Protein AF-A0A959DWV7-F1 (afdb_monomer_lite)

Sequence (218 aa):
MPQKGLAGEGGEALRALFGEKVRCLRAWESLSKGGVEDVIRRNTDYQKNIDDYAVRSGKHTDEIFDIAKNNENGVEQFFDELENTPASRHWDLNPFQRGKKIEIDLNKNLPDPYKTIDKYENGIAISIKSLDVDAKTYQNISKLKNRLKKYIDDLHDFQGYSMGGWDIGNVSGGLPINSKRLDLAIPHTGTPTQVAVINDMITYAASKNVNLNIIIFP

pLDDT: mean 84.09, std 15.47, range [38.28, 98.88]

Secondary structure (DSSP, 8-state):
-------SHHHHHHHHHHHHHHHHHHHHHHHHHHT--HHHHH-HHHHHHHHHHHHHH---HHHHHHHHHT-TT-HHHHHHHHHH--S-SGGGS-HHHHHHHHHHHTT--SPTT-SS-SEEETTEEEEEEE--TTSTTTTSHHHHHHHHHHHHHHHHH--EEEETTEEEESSTTPBP--EEEEEEEESS---HHHHHHHHHHHHHHHHTTEEEEEEE--

Structure (mmCIF, N/CA/C/O backbone):
data_AF-A0A959DWV7-F1
#
_entry.id   AF-A0A959DWV7-F1
#
loop_
_atom_site.group_PDB
_atom_site.id
_atom_site.type_symbol
_atom_site.label_atom_id
_atom_site.label_alt_id
_atom_site.label_comp_id
_atom_site.label_asym_id
_atom_site.label_entity_id
_atom_site.label_seq_id
_atom_site.pdbx_PDB_ins_code
_atom_site.Cartn_x
_atom_site.Cartn_y
_atom_site.Cartn_z
_atom_site.occupancy
_atom_site.B_iso_or_equiv
_atom_site.auth_seq_id
_atom_site.auth_comp_id
_atom_site.auth_asym_id
_atom_site.auth_atom_id
_atom_site.pdbx_PDB_model_num
ATOM 1 N N . MET A 1 1 ? 18.173 -40.466 35.831 1.00 38.28 1 MET A N 1
ATOM 2 C CA . MET A 1 1 ? 16.843 -40.475 35.183 1.00 38.28 1 MET A CA 1
ATOM 3 C C . MET A 1 1 ? 16.852 -39.411 34.094 1.00 38.28 1 MET A C 1
ATOM 5 O O . MET A 1 1 ? 17.153 -38.273 34.432 1.00 38.28 1 MET A O 1
ATOM 9 N N . PRO A 1 2 ? 16.641 -39.747 32.812 1.00 40.91 2 PRO A N 1
ATOM 10 C CA . PRO A 1 2 ? 16.714 -38.764 31.736 1.00 40.91 2 PRO A CA 1
ATOM 11 C C . PRO A 1 2 ? 15.379 -38.017 31.589 1.00 40.91 2 PRO A C 1
ATOM 13 O O . PRO A 1 2 ? 14.314 -38.632 31.599 1.00 40.91 2 PRO A O 1
ATOM 16 N N . GLN A 1 3 ? 15.447 -36.687 31.461 1.00 44.97 3 GLN A N 1
ATOM 17 C CA . GLN A 1 3 ? 14.312 -35.827 31.118 1.00 44.97 3 GLN A CA 1
ATOM 18 C C . GLN A 1 3 ? 13.800 -36.201 29.721 1.00 44.97 3 GLN A C 1
ATOM 20 O O . GLN A 1 3 ? 14.500 -36.037 28.723 1.00 44.97 3 GLN A O 1
ATOM 25 N N . LYS A 1 4 ? 12.577 -36.730 29.653 1.00 46.19 4 LYS A N 1
ATOM 26 C CA . LYS A 1 4 ? 11.890 -37.045 28.398 1.00 46.19 4 LYS A CA 1
ATOM 27 C C . LYS A 1 4 ? 11.304 -35.744 27.839 1.00 46.19 4 LYS A C 1
ATOM 29 O O . LYS A 1 4 ? 10.463 -35.123 28.483 1.00 46.19 4 LYS A O 1
ATOM 34 N N . GLY A 1 5 ? 11.788 -35.314 26.674 1.00 45.81 5 GLY A N 1
ATOM 35 C CA . GLY A 1 5 ? 11.322 -34.106 25.995 1.00 45.81 5 GLY A CA 1
ATOM 36 C C . GLY A 1 5 ? 9.835 -34.182 25.641 1.00 45.81 5 GLY A C 1
ATOM 37 O O . GLY A 1 5 ? 9.385 -35.142 25.021 1.00 45.81 5 GLY A O 1
ATOM 38 N N . LEU A 1 6 ? 9.082 -33.143 26.008 1.00 48.62 6 LEU A N 1
ATOM 39 C CA . LEU A 1 6 ? 7.677 -32.909 25.641 1.00 48.62 6 LEU A CA 1
ATOM 40 C C . LEU A 1 6 ? 7.544 -32.413 24.183 1.00 48.62 6 LEU A C 1
ATOM 42 O O . LEU A 1 6 ? 6.839 -31.447 23.910 1.00 48.62 6 LEU A O 1
ATOM 46 N N . ALA A 1 7 ? 8.265 -33.039 23.253 1.00 47.72 7 ALA A N 1
ATOM 47 C CA . ALA A 1 7 ? 8.29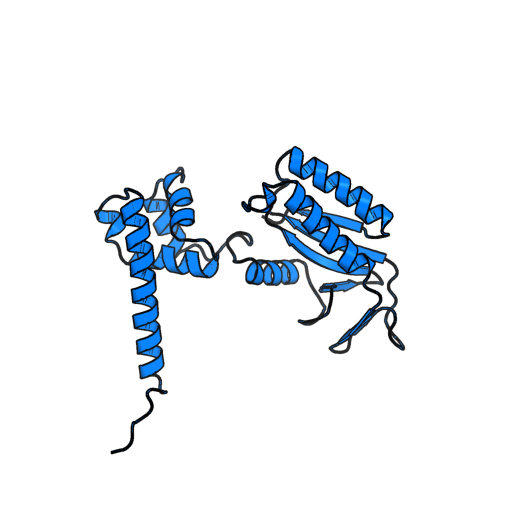6 -32.681 21.831 1.00 47.72 7 ALA A CA 1
ATOM 48 C C . ALA A 1 7 ? 7.530 -33.703 20.965 1.00 47.72 7 ALA A C 1
ATOM 50 O O . ALA A 1 7 ? 7.975 -34.060 19.881 1.00 47.72 7 ALA A O 1
ATOM 51 N N . GLY A 1 8 ? 6.408 -34.215 21.478 1.00 52.09 8 GLY A N 1
ATOM 52 C CA . GLY A 1 8 ? 5.439 -35.017 20.721 1.00 52.09 8 GLY A CA 1
ATOM 53 C C . GLY A 1 8 ? 4.062 -34.353 20.738 1.00 52.09 8 GLY A C 1
ATOM 54 O O . GLY A 1 8 ? 3.878 -33.381 21.469 1.00 52.09 8 GLY A O 1
ATOM 55 N N . GLU A 1 9 ? 3.100 -34.897 19.989 1.00 50.53 9 GLU A N 1
ATOM 56 C CA . GLU A 1 9 ? 1.718 -34.396 19.809 1.00 50.53 9 GLU A CA 1
ATOM 57 C C . GLU A 1 9 ? 1.043 -33.886 21.102 1.00 50.53 9 GLU A C 1
ATOM 59 O O . GLU A 1 9 ? 0.335 -32.882 21.090 1.00 50.53 9 GLU A O 1
ATOM 64 N N . GLY A 1 10 ? 1.324 -34.499 22.260 1.00 53.06 10 GLY A N 1
ATOM 65 C CA . GLY A 1 10 ? 0.817 -34.035 23.560 1.00 53.06 10 GLY A CA 1
ATOM 66 C C . GLY A 1 10 ? 1.343 -32.660 24.011 1.00 53.06 10 GLY A C 1
ATOM 67 O O . GLY A 1 10 ? 0.637 -31.920 24.693 1.00 53.06 10 GLY A O 1
ATOM 68 N N . GLY A 1 11 ? 2.563 -32.285 23.622 1.00 47.31 11 GLY A N 1
ATOM 69 C CA . GLY A 1 11 ? 3.140 -30.961 23.862 1.00 47.31 11 GLY A CA 1
ATOM 70 C C . GLY A 1 11 ? 2.519 -29.875 22.981 1.00 47.31 11 GLY A C 1
ATOM 71 O O . GLY A 1 11 ? 2.336 -28.752 23.448 1.00 47.31 11 GLY A O 1
ATOM 72 N N . GLU A 1 12 ? 2.141 -30.205 21.744 1.00 54.31 12 GLU A N 1
ATOM 73 C CA . GLU A 1 12 ? 1.372 -29.307 20.871 1.00 54.31 12 GLU A CA 1
ATOM 74 C C . GLU A 1 12 ? -0.067 -29.150 21.358 1.00 54.31 12 GLU A C 1
ATOM 76 O O . GLU A 1 12 ? -0.539 -28.020 21.461 1.00 54.31 12 GLU A O 1
ATOM 81 N N . ALA A 1 13 ? -0.723 -30.239 21.771 1.00 53.81 13 ALA A N 1
ATOM 82 C CA . ALA A 1 13 ? -2.063 -30.191 22.354 1.00 53.81 13 ALA A CA 1
ATOM 83 C C . ALA A 1 13 ? -2.100 -29.338 23.631 1.00 53.81 13 ALA A C 1
ATOM 85 O O . ALA A 1 13 ? -2.969 -28.483 23.781 1.00 53.81 13 ALA A O 1
ATOM 86 N N . LEU A 1 14 ? -1.117 -29.491 24.527 1.00 44.78 14 LEU A N 1
ATOM 87 C CA . LEU A 1 14 ? -1.004 -28.645 25.719 1.00 44.78 14 LEU A CA 1
ATOM 88 C C . LEU A 1 14 ? -0.743 -27.178 25.352 1.00 44.78 14 LEU A C 1
ATOM 90 O O . LEU A 1 14 ? -1.373 -26.294 25.923 1.00 44.78 14 LEU A O 1
ATOM 94 N N . ARG A 1 15 ? 0.140 -26.887 24.387 1.00 60.38 15 ARG A N 1
ATOM 95 C CA . ARG A 1 15 ? 0.398 -25.506 23.933 1.00 60.38 15 ARG A CA 1
ATOM 96 C C . ARG A 1 15 ? -0.823 -24.867 23.278 1.00 60.38 15 ARG A C 1
ATOM 98 O O . ARG A 1 15 ? -1.067 -23.688 23.522 1.00 60.38 15 ARG A O 1
ATOM 105 N N . ALA A 1 16 ? -1.584 -25.624 22.493 1.00 64.81 16 ALA A N 1
ATOM 106 C CA . ALA A 1 16 ? -2.841 -25.174 21.909 1.00 64.81 16 ALA A CA 1
ATOM 107 C C . ALA A 1 16 ? -3.852 -24.840 23.013 1.00 64.81 16 ALA A C 1
ATOM 109 O O . ALA A 1 16 ? -4.361 -23.726 23.057 1.00 64.81 16 ALA A O 1
ATOM 110 N N . LEU A 1 17 ? -4.026 -25.746 23.977 1.00 65.44 17 LEU A N 1
ATOM 111 C CA . LEU A 1 17 ? -5.006 -25.619 25.055 1.00 65.44 17 LEU A CA 1
ATOM 112 C C . LEU A 1 17 ? -4.663 -24.487 26.042 1.00 65.44 17 LEU A C 1
ATOM 114 O O . LEU A 1 17 ? -5.535 -23.723 26.455 1.00 65.44 17 LEU A O 1
ATOM 118 N N . PHE A 1 18 ? -3.385 -24.319 26.399 1.00 63.88 18 PHE A N 1
ATOM 119 C CA . PHE A 1 18 ? -2.935 -23.177 27.204 1.00 63.88 18 PHE A CA 1
ATOM 120 C C . PHE A 1 18 ? -2.971 -21.865 26.414 1.00 63.88 18 PHE A C 1
ATOM 122 O O . PHE A 1 18 ? -3.333 -20.830 26.971 1.00 63.88 18 PHE A O 1
ATOM 129 N N . GLY A 1 19 ? -2.627 -21.894 25.125 1.00 69.81 19 GLY A N 1
ATOM 130 C CA . GLY A 1 19 ? -2.692 -20.727 24.249 1.00 69.81 19 GLY A CA 1
ATOM 131 C C . GLY A 1 19 ? -4.119 -20.227 24.026 1.00 69.81 19 GLY A C 1
ATOM 132 O O . GLY A 1 19 ? -4.328 -19.021 23.942 1.00 69.81 19 GLY A O 1
ATOM 133 N N . GLU A 1 20 ? -5.089 -21.133 23.962 1.00 67.81 20 GLU A N 1
ATOM 134 C CA . GLU A 1 20 ? -6.519 -20.833 23.869 1.00 67.81 20 GLU A CA 1
ATOM 135 C C . GLU A 1 20 ? -7.057 -20.263 25.189 1.00 67.81 20 GLU A C 1
ATOM 137 O O . GLU A 1 20 ? -7.684 -19.207 25.192 1.00 67.81 20 GLU A O 1
ATOM 142 N N . LYS A 1 21 ? -6.700 -20.860 26.337 1.00 70.06 21 LYS A N 1
ATOM 143 C CA . LYS A 1 21 ? -7.078 -20.327 27.660 1.00 70.06 21 LYS A CA 1
ATOM 144 C C . LYS A 1 21 ? -6.543 -18.921 27.927 1.00 70.06 21 LYS A C 1
ATOM 146 O O . LYS A 1 21 ? -7.253 -18.094 28.491 1.00 70.06 21 LYS A O 1
ATOM 151 N N . VAL A 1 22 ? -5.293 -18.646 27.549 1.00 72.44 22 VAL A N 1
ATOM 152 C CA . VAL A 1 22 ? -4.686 -17.314 27.717 1.00 72.44 22 VAL A CA 1
ATOM 153 C C . VAL A 1 22 ? -5.369 -16.280 26.826 1.00 72.44 22 VAL A C 1
ATOM 155 O O . VAL A 1 22 ? -5.492 -15.128 27.233 1.00 72.44 22 VAL A O 1
ATOM 158 N N . ARG A 1 23 ? -5.808 -16.681 25.629 1.00 68.06 23 ARG A N 1
ATOM 159 C CA . ARG A 1 23 ? -6.603 -15.825 24.748 1.00 68.06 23 ARG A CA 1
ATOM 160 C C . ARG A 1 23 ? -7.945 -15.494 25.400 1.00 68.06 23 ARG A C 1
ATOM 162 O 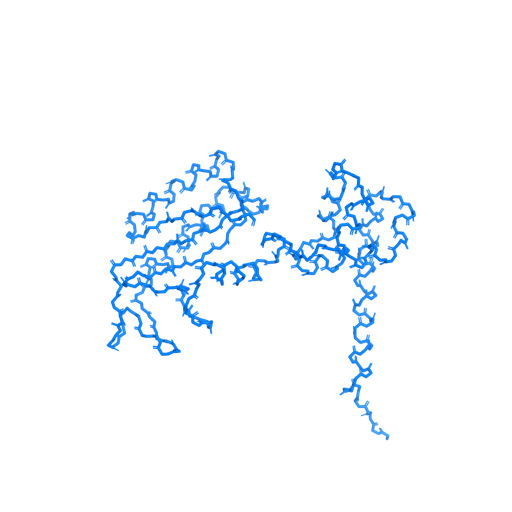O . ARG A 1 23 ? -8.154 -14.324 25.707 1.00 68.06 23 ARG A O 1
ATOM 169 N N . CYS A 1 24 ? -8.725 -16.510 25.789 1.00 72.62 24 CYS A N 1
ATOM 170 C CA . CYS A 1 24 ? -10.058 -16.312 26.382 1.00 72.62 24 CYS A CA 1
ATOM 171 C C . CYS A 1 24 ? -10.017 -15.403 27.621 1.00 72.62 24 CYS A C 1
ATOM 173 O O . CYS A 1 24 ? -10.900 -14.573 27.832 1.00 72.62 24 CYS A O 1
ATOM 175 N N . LEU A 1 25 ? -8.951 -15.501 28.426 1.00 74.69 25 LEU A N 1
ATOM 176 C CA . LEU A 1 25 ? -8.738 -14.632 29.584 1.00 74.69 25 LEU A CA 1
ATOM 177 C C . LEU A 1 25 ? -8.624 -13.144 29.201 1.00 74.69 25 LEU A C 1
ATOM 179 O O . LEU A 1 25 ? -9.150 -12.287 29.907 1.00 74.69 25 LEU A O 1
ATOM 183 N N . ARG A 1 26 ? -7.965 -12.822 28.082 1.00 73.56 26 ARG A N 1
ATOM 184 C CA . ARG A 1 26 ? -7.823 -11.437 27.604 1.00 73.56 26 ARG A CA 1
ATOM 185 C C . ARG A 1 26 ? -9.142 -10.888 27.071 1.00 73.56 26 ARG A C 1
ATOM 187 O O . ARG A 1 26 ? -9.491 -9.759 27.415 1.00 73.56 26 ARG A O 1
ATOM 194 N N . ALA A 1 27 ? -9.889 -11.674 26.293 1.00 73.50 27 ALA A N 1
ATOM 195 C CA . ALA A 1 27 ? -11.240 -11.298 25.876 1.00 73.50 27 ALA A CA 1
ATOM 196 C C . ALA A 1 27 ? -12.141 -11.035 27.094 1.00 73.50 27 ALA A C 1
ATOM 198 O O . ALA A 1 27 ? -12.815 -10.005 27.162 1.00 73.50 27 ALA A O 1
ATOM 199 N N . TRP A 1 28 ? -12.085 -11.911 28.101 1.00 77.19 28 TRP A N 1
ATOM 200 C CA . TRP A 1 28 ? -12.825 -11.763 29.354 1.00 77.19 28 TRP A CA 1
ATOM 201 C C . TRP A 1 28 ? -12.503 -10.453 30.089 1.00 77.19 28 TRP A C 1
ATOM 203 O O . TRP A 1 28 ? -13.419 -9.723 30.484 1.00 77.19 28 TRP A O 1
ATOM 213 N N . GLU A 1 29 ? -11.217 -10.119 30.246 1.00 78.50 29 GLU A N 1
ATOM 214 C CA . GLU A 1 29 ? -10.792 -8.870 30.889 1.00 78.50 29 GLU A CA 1
ATOM 215 C C . GLU A 1 29 ? -11.311 -7.638 30.132 1.00 78.50 29 GLU A C 1
ATOM 217 O O . GLU A 1 29 ? -11.793 -6.689 30.757 1.00 78.50 29 GLU A O 1
ATOM 222 N N . SER A 1 30 ? -11.264 -7.646 28.798 1.00 74.25 30 SER A N 1
ATOM 223 C CA . SER A 1 30 ? -11.774 -6.548 27.968 1.00 74.25 30 SER A CA 1
ATOM 224 C C . SER A 1 30 ? -13.289 -6.375 28.082 1.00 74.25 30 SER A C 1
ATOM 226 O O . SER A 1 30 ? -13.754 -5.258 28.310 1.00 74.25 30 SER A O 1
ATOM 228 N N . LEU A 1 31 ? -14.060 -7.465 28.012 1.00 73.88 31 LEU A N 1
ATOM 229 C CA . LEU A 1 31 ? -15.521 -7.426 28.160 1.00 73.88 31 LEU A CA 1
ATOM 230 C C . LEU A 1 31 ? -15.939 -6.903 29.543 1.00 73.88 31 LEU A C 1
ATOM 232 O O . LEU A 1 31 ? -16.900 -6.140 29.652 1.00 73.88 31 LEU A O 1
ATOM 236 N N . SER A 1 32 ? -15.179 -7.244 30.594 1.00 72.75 32 SER A N 1
ATOM 237 C CA . SER A 1 32 ? -15.440 -6.772 31.962 1.00 72.75 32 SER A CA 1
ATOM 238 C C . SER A 1 32 ? -15.326 -5.250 32.106 1.00 72.75 32 SER A C 1
ATOM 240 O O . SER A 1 32 ? -16.119 -4.631 32.812 1.00 72.75 32 SER A O 1
ATOM 242 N N . LYS A 1 33 ? -14.380 -4.630 31.392 1.00 75.50 33 LYS A N 1
ATOM 243 C CA . LYS A 1 33 ? -14.184 -3.172 31.381 1.00 75.50 33 LYS A CA 1
ATOM 244 C C . LYS A 1 33 ? -15.231 -2.458 30.527 1.00 75.50 33 LYS A C 1
ATOM 246 O O . LYS A 1 33 ? -15.485 -1.275 30.726 1.00 75.50 33 LYS A O 1
ATOM 251 N N . GLY A 1 34 ? -15.816 -3.178 29.574 1.00 67.75 34 GLY A N 1
ATOM 252 C CA . GLY A 1 34 ? -16.744 -2.646 28.594 1.00 67.75 34 GLY A CA 1
ATOM 253 C C . GLY A 1 34 ? -18.185 -2.468 29.071 1.00 67.75 34 GLY A C 1
ATOM 254 O O . GLY A 1 34 ? -18.917 -1.684 28.465 1.00 67.75 34 GLY A O 1
ATOM 255 N N . GLY A 1 35 ? -18.593 -3.152 30.143 1.00 70.50 35 GLY A N 1
ATOM 256 C CA . GLY A 1 35 ? -19.981 -3.141 30.620 1.00 70.50 35 GLY A CA 1
ATOM 257 C C . GLY A 1 35 ? -20.919 -4.037 29.804 1.00 70.50 35 GLY A C 1
ATOM 258 O O . GLY A 1 35 ? -22.097 -3.722 29.679 1.00 70.50 35 GLY A O 1
ATOM 259 N N . VAL A 1 36 ? -20.400 -5.124 29.222 1.00 72.75 36 VAL A N 1
ATOM 260 C CA . VAL A 1 36 ? -21.220 -6.156 28.562 1.00 72.75 36 VAL A CA 1
ATOM 261 C C . VAL A 1 36 ? -21.998 -6.946 29.602 1.00 72.75 36 VAL A C 1
ATOM 263 O O . VAL A 1 36 ? -21.468 -7.241 30.675 1.00 72.75 36 VAL A O 1
ATOM 266 N N . GLU A 1 37 ? -23.239 -7.305 29.270 1.00 77.81 37 GLU A N 1
ATOM 267 C CA . GLU A 1 37 ? -24.086 -8.107 30.144 1.00 77.81 37 GLU A CA 1
ATOM 268 C C . GLU A 1 37 ? -23.407 -9.406 30.586 1.00 77.81 37 GLU A C 1
ATOM 270 O O . GLU A 1 37 ? -22.665 -10.058 29.845 1.00 77.81 37 GLU A O 1
ATOM 275 N N . ASP A 1 38 ? -23.694 -9.799 31.824 1.00 76.44 38 ASP A N 1
ATOM 276 C CA . ASP A 1 38 ? -22.996 -10.891 32.498 1.00 76.44 38 ASP A CA 1
ATOM 277 C C . ASP A 1 38 ? -23.217 -12.255 31.821 1.00 76.44 38 ASP A C 1
ATOM 279 O O . ASP A 1 38 ? -22.367 -13.140 31.933 1.00 76.44 38 ASP A O 1
ATOM 283 N N . VAL A 1 39 ? -24.332 -12.406 31.098 1.00 70.44 39 VAL A N 1
ATOM 284 C CA . VAL A 1 39 ? -24.685 -13.602 30.319 1.00 70.44 39 VAL A CA 1
ATOM 285 C C . VAL A 1 39 ? -23.807 -13.711 29.071 1.00 70.44 39 VAL A C 1
ATOM 287 O O . VAL A 1 39 ? -23.127 -14.720 28.891 1.00 70.44 39 VAL A O 1
ATOM 290 N N . ILE A 1 40 ? -23.730 -12.643 28.275 1.00 71.31 40 ILE A N 1
ATOM 291 C CA . ILE A 1 40 ? -22.895 -12.562 27.068 1.00 71.31 40 ILE A CA 1
ATOM 292 C C . ILE A 1 40 ? -21.413 -12.715 27.436 1.00 71.31 40 ILE A C 1
ATOM 294 O O . ILE A 1 40 ? -20.678 -13.474 26.808 1.00 71.31 40 ILE A O 1
ATOM 298 N N . ARG A 1 41 ? -20.976 -12.064 28.523 1.00 74.62 41 ARG A N 1
ATOM 299 C CA . ARG A 1 41 ? -19.595 -12.132 29.022 1.00 74.62 41 ARG A CA 1
ATOM 300 C C . ARG A 1 41 ? -19.154 -13.550 29.382 1.00 74.62 41 ARG A C 1
ATOM 302 O O . ARG A 1 41 ? -17.969 -13.847 29.276 1.00 74.62 41 ARG A O 1
ATOM 309 N N . ARG A 1 42 ? -20.054 -14.411 29.864 1.00 77.31 42 ARG A N 1
ATOM 310 C CA . ARG A 1 42 ? -19.720 -15.782 30.296 1.00 77.31 42 ARG A CA 1
ATOM 311 C C . ARG A 1 42 ? -19.816 -16.813 29.174 1.00 77.31 42 ARG A C 1
ATOM 313 O O . ARG A 1 42 ? -19.428 -17.955 29.406 1.00 77.31 42 ARG A O 1
ATOM 320 N N . ASN A 1 43 ? -20.284 -16.423 27.990 1.00 79.50 43 ASN A N 1
ATOM 321 C CA . ASN A 1 43 ? -20.314 -17.304 26.834 1.00 79.50 43 ASN A CA 1
ATOM 322 C C . ASN A 1 43 ? -18.884 -17.510 26.295 1.00 79.50 43 ASN A C 1
ATOM 324 O O . ASN A 1 43 ? -18.230 -16.576 25.828 1.00 79.50 43 ASN A O 1
ATOM 328 N N . THR A 1 44 ? -18.382 -18.740 26.401 1.00 74.88 44 THR A N 1
ATOM 329 C CA . THR A 1 44 ? -17.024 -19.110 25.985 1.00 74.88 44 THR A CA 1
ATOM 330 C C . THR A 1 44 ? -16.839 -19.104 24.473 1.00 74.88 44 THR A C 1
ATOM 332 O O . THR A 1 44 ? -15.736 -18.819 24.012 1.00 74.88 44 THR A O 1
ATOM 335 N N . ASP A 1 45 ? -17.902 -19.353 23.708 1.00 74.62 45 ASP A N 1
ATOM 336 C CA . ASP A 1 45 ? -17.851 -19.359 22.245 1.00 74.62 45 ASP A CA 1
ATOM 337 C C . ASP A 1 45 ? -17.674 -17.927 21.726 1.00 74.62 45 ASP A C 1
ATOM 339 O O . ASP A 1 45 ? -16.812 -17.666 20.890 1.00 74.62 45 ASP A O 1
ATOM 343 N N . TYR A 1 46 ? -18.360 -16.954 22.337 1.00 76.69 46 TYR A N 1
ATOM 344 C CA . TYR A 1 46 ? -18.160 -15.530 22.038 1.00 76.69 46 TYR A CA 1
ATOM 345 C C . TYR A 1 46 ? -16.761 -15.038 22.395 1.00 76.69 46 TYR A C 1
ATOM 347 O O . TYR A 1 46 ? -16.141 -14.333 21.600 1.00 76.69 46 TYR A O 1
ATOM 355 N N . GLN A 1 47 ? -16.223 -15.436 23.552 1.00 77.25 47 GLN A N 1
ATOM 356 C CA . GLN A 1 47 ? -14.842 -15.095 23.915 1.00 77.25 47 GLN A CA 1
ATOM 357 C C . GLN A 1 47 ? -13.852 -15.634 22.876 1.00 77.25 47 GLN A C 1
ATOM 359 O O . GLN A 1 47 ? -12.994 -14.893 22.398 1.00 77.25 47 GLN A O 1
ATOM 364 N N . LYS A 1 48 ? -14.025 -16.895 22.468 1.00 75.94 48 LYS A N 1
ATOM 365 C CA . LYS A 1 48 ? -13.194 -17.535 21.451 1.00 75.94 48 LYS A CA 1
ATOM 366 C C . LYS A 1 48 ? -13.318 -16.848 20.087 1.00 75.94 48 LYS A C 1
ATOM 368 O O . LYS A 1 48 ? -12.297 -16.592 19.453 1.00 75.94 48 LYS A O 1
ATOM 373 N N . ASN A 1 49 ? -14.527 -16.492 19.654 1.00 76.44 49 ASN A N 1
ATOM 374 C CA . ASN A 1 49 ? -14.759 -15.800 18.382 1.00 76.44 49 ASN A CA 1
ATOM 375 C C . ASN A 1 49 ? -14.087 -14.422 18.352 1.00 76.44 49 ASN A C 1
ATOM 377 O O . ASN A 1 49 ? -13.441 -14.072 17.361 1.00 76.44 49 ASN A O 1
ATOM 381 N N . ILE A 1 50 ? -14.177 -13.667 19.452 1.00 77.00 50 ILE A N 1
ATOM 382 C CA . ILE A 1 50 ? -13.508 -12.370 19.616 1.00 77.00 50 ILE A CA 1
ATOM 383 C C . ILE A 1 50 ? -11.990 -12.535 19.553 1.00 77.00 50 ILE A C 1
ATOM 385 O O . ILE A 1 50 ? -11.325 -11.787 18.840 1.00 77.00 50 ILE A O 1
ATOM 389 N N . ASP A 1 51 ? -11.430 -13.511 20.266 1.00 76.38 51 ASP A N 1
ATOM 390 C CA . ASP A 1 51 ? -9.988 -13.753 20.259 1.00 76.38 51 ASP A CA 1
ATOM 391 C C . ASP A 1 51 ? -9.475 -14.215 18.901 1.00 76.38 51 ASP A C 1
ATOM 393 O O . ASP A 1 51 ? -8.435 -13.748 18.430 1.00 76.38 51 ASP A O 1
ATOM 397 N N . ASP A 1 52 ? -10.195 -15.123 18.250 1.00 74.06 52 ASP A N 1
ATOM 398 C CA . ASP A 1 52 ? -9.827 -15.605 16.929 1.00 74.06 52 ASP A CA 1
ATOM 399 C C . ASP A 1 52 ? -9.920 -14.464 15.904 1.00 74.06 52 ASP A C 1
ATOM 401 O O . ASP A 1 52 ? -9.033 -14.318 15.058 1.00 74.06 52 ASP A O 1
ATOM 405 N N . TYR A 1 53 ? -10.925 -13.590 16.013 1.00 74.56 53 TYR A N 1
ATOM 406 C CA . TYR A 1 53 ? -11.016 -12.374 15.207 1.00 74.56 53 TYR A CA 1
ATOM 407 C C . TYR A 1 53 ? -9.887 -11.378 15.520 1.00 74.56 53 TYR A C 1
ATOM 409 O O . TYR A 1 53 ? -9.286 -10.836 14.591 1.00 74.56 53 TYR A O 1
ATOM 417 N N . ALA A 1 54 ? -9.525 -11.176 16.789 1.00 76.94 54 ALA A N 1
ATOM 418 C CA . ALA A 1 54 ? -8.399 -10.334 17.206 1.00 76.94 54 ALA A CA 1
ATOM 419 C C . ALA A 1 54 ? -7.072 -10.826 16.622 1.00 76.94 54 ALA A C 1
ATOM 421 O O . ALA A 1 54 ? -6.284 -10.045 16.092 1.00 76.94 54 ALA A O 1
ATOM 422 N N . VAL A 1 55 ? -6.837 -12.139 16.648 1.00 73.25 55 VAL A N 1
ATOM 423 C CA . VAL A 1 55 ? -5.635 -12.752 16.074 1.00 73.25 55 VAL A CA 1
ATOM 424 C C . VAL A 1 55 ? -5.591 -12.580 14.555 1.00 73.25 55 VAL A C 1
ATOM 426 O O . VAL A 1 55 ? -4.543 -12.213 14.018 1.00 73.25 55 VAL A O 1
ATOM 429 N N . ARG A 1 56 ? -6.706 -12.819 13.850 1.00 69.19 56 ARG A N 1
ATOM 430 C CA . ARG A 1 56 ? -6.781 -12.666 12.384 1.00 69.19 56 ARG A CA 1
ATOM 431 C C . ARG A 1 56 ? -6.601 -11.207 11.953 1.00 69.19 56 ARG A C 1
ATOM 433 O O . ARG A 1 56 ? -5.820 -10.915 11.046 1.00 69.19 56 ARG A O 1
ATOM 440 N N . SER A 1 57 ? -7.275 -10.291 12.642 1.00 66.81 57 SER A N 1
ATOM 441 C CA . SER A 1 57 ? -7.272 -8.865 12.310 1.00 66.81 57 SER A CA 1
ATOM 442 C C . SER A 1 57 ? -6.078 -8.086 12.829 1.00 66.81 57 SER A C 1
ATOM 444 O O . SER A 1 57 ? -5.751 -7.021 12.307 1.00 66.81 57 SER A O 1
ATOM 446 N N . GLY A 1 58 ? -5.396 -8.606 13.847 1.00 69.44 58 GLY A N 1
ATOM 447 C CA . GLY A 1 58 ? -4.394 -7.854 14.594 1.00 69.44 58 GLY A CA 1
ATOM 448 C C . GLY A 1 58 ? -4.982 -6.686 15.394 1.00 69.44 58 GLY A C 1
ATOM 449 O O . GLY A 1 58 ? -4.206 -5.884 15.914 1.00 69.44 58 GLY A O 1
ATOM 450 N N . LYS A 1 59 ? -6.316 -6.561 15.482 1.00 74.06 59 LYS A N 1
ATOM 451 C CA . LYS A 1 59 ? -6.989 -5.592 16.353 1.00 74.06 59 LYS A CA 1
ATOM 452 C C . LYS A 1 59 ? -6.913 -6.069 17.798 1.00 74.06 59 LYS A C 1
ATOM 454 O O . LYS A 1 59 ? -6.896 -7.270 18.070 1.00 74.06 59 LYS A O 1
ATOM 459 N N . HIS A 1 60 ? -6.885 -5.125 18.731 1.00 75.50 60 HIS A N 1
ATOM 460 C CA . HIS A 1 60 ? -7.070 -5.472 20.132 1.00 75.50 60 HIS A CA 1
ATOM 461 C C . HIS A 1 60 ? -8.544 -5.793 20.424 1.00 75.50 60 HIS A C 1
ATOM 463 O O . HIS A 1 60 ? -9.462 -5.334 19.746 1.00 75.50 60 HIS A O 1
ATOM 469 N N . THR A 1 61 ? -8.757 -6.589 21.468 1.00 75.06 61 THR A N 1
ATOM 470 C CA . THR A 1 61 ? -10.076 -7.012 21.955 1.00 75.06 61 THR A CA 1
ATOM 471 C C . THR A 1 61 ? -10.972 -5.848 22.389 1.00 75.06 61 THR A C 1
ATOM 473 O O . THR A 1 61 ? -12.191 -5.966 22.315 1.00 75.06 61 THR A O 1
ATOM 476 N N . ASP A 1 62 ? -10.402 -4.715 22.808 1.00 74.75 62 ASP A N 1
ATOM 477 C CA . ASP A 1 62 ? -11.140 -3.483 23.118 1.00 74.75 62 ASP A CA 1
ATOM 478 C C . ASP A 1 62 ? -11.674 -2.779 21.856 1.00 74.75 62 ASP A C 1
ATOM 480 O O . ASP A 1 62 ? -12.818 -2.339 21.845 1.00 74.75 62 ASP A O 1
ATOM 484 N N . GLU A 1 63 ? -10.911 -2.753 20.761 1.00 75.19 63 GLU A N 1
ATOM 485 C CA . GLU A 1 63 ? -11.371 -2.196 19.480 1.00 75.19 63 GLU A CA 1
ATOM 486 C C . GLU A 1 63 ? -12.518 -3.020 18.879 1.00 75.19 63 GLU A C 1
ATOM 488 O O . GLU A 1 63 ? -13.470 -2.466 18.335 1.00 75.19 63 GLU A O 1
ATOM 493 N N . ILE A 1 64 ? -12.457 -4.348 19.003 1.00 77.31 64 ILE A N 1
ATOM 494 C CA . ILE A 1 64 ? -13.539 -5.253 18.574 1.00 77.31 64 ILE A CA 1
ATOM 495 C C . ILE A 1 64 ? -14.809 -4.980 19.376 1.00 77.31 64 ILE A C 1
ATOM 497 O O . ILE A 1 64 ? -15.919 -5.039 18.851 1.00 77.31 64 ILE A O 1
ATOM 501 N N . PHE A 1 65 ? -14.641 -4.643 20.649 1.00 76.00 65 PHE A N 1
ATOM 502 C CA . PHE A 1 65 ? -15.742 -4.318 21.527 1.00 76.00 65 PHE A CA 1
ATOM 503 C C . PHE A 1 65 ? -16.394 -2.966 21.204 1.00 76.00 65 PHE A C 1
ATOM 505 O O . PHE A 1 65 ? -17.621 -2.863 21.212 1.00 76.00 65 PHE A O 1
ATOM 512 N N . ASP A 1 66 ? -15.602 -1.947 20.868 1.00 75.31 66 ASP A N 1
ATOM 513 C CA . ASP A 1 66 ? -16.142 -0.670 20.395 1.00 75.31 66 ASP A CA 1
ATOM 514 C C . ASP A 1 66 ? -16.957 -0.853 19.104 1.00 75.31 66 ASP A C 1
ATOM 516 O O . ASP A 1 66 ? -17.992 -0.211 18.931 1.00 75.31 66 ASP A O 1
ATOM 520 N N . ILE A 1 67 ? -16.547 -1.771 18.223 1.00 74.56 67 ILE A N 1
ATOM 521 C CA . ILE A 1 67 ? -17.328 -2.147 17.034 1.00 74.56 67 ILE A CA 1
ATOM 522 C C . ILE A 1 67 ? -18.630 -2.847 17.447 1.00 74.56 67 ILE A C 1
ATOM 524 O O . ILE A 1 67 ? -19.699 -2.456 16.983 1.00 74.56 67 ILE A O 1
ATOM 528 N N . ALA A 1 68 ? -18.557 -3.821 18.360 1.00 76.50 68 ALA A N 1
ATOM 529 C CA . ALA A 1 68 ? -19.722 -4.561 18.850 1.00 76.50 68 ALA A CA 1
ATOM 530 C C . ALA A 1 68 ? -20.796 -3.639 19.447 1.00 76.50 68 ALA A C 1
ATOM 532 O O . ALA A 1 68 ? -21.980 -3.781 19.156 1.00 76.50 68 ALA A O 1
ATOM 533 N N . LYS A 1 69 ? -20.382 -2.657 20.259 1.00 74.56 69 LYS A N 1
ATOM 534 C CA . LYS A 1 69 ? -21.276 -1.677 20.898 1.00 74.56 69 LYS A CA 1
ATOM 535 C C . LYS A 1 69 ? -22.037 -0.799 19.918 1.00 74.56 69 LYS A C 1
ATOM 537 O O . LYS A 1 69 ? -23.146 -0.376 20.224 1.00 74.56 69 LYS A O 1
ATOM 542 N N . ASN A 1 70 ? -21.405 -0.478 18.797 1.00 74.25 70 ASN A N 1
ATOM 543 C CA . ASN A 1 70 ? -21.963 0.413 17.789 1.00 74.25 70 ASN A CA 1
ATOM 544 C C . ASN A 1 70 ? -22.653 -0.359 16.655 1.00 74.25 70 ASN A C 1
ATOM 546 O O . ASN A 1 70 ? -23.052 0.252 15.666 1.00 74.25 70 ASN A O 1
ATOM 550 N N . ASN A 1 71 ? -22.785 -1.684 16.778 1.00 77.38 71 ASN A N 1
ATOM 551 C CA . ASN A 1 71 ? -23.492 -2.495 15.801 1.00 77.38 71 ASN A CA 1
ATOM 552 C C . ASN A 1 71 ? -25.003 -2.215 15.875 1.00 77.38 71 ASN A C 1
ATOM 554 O O . ASN A 1 71 ? -25.620 -2.331 16.934 1.00 77.38 71 ASN A O 1
ATOM 558 N N . GLU A 1 72 ? -25.592 -1.860 14.734 1.00 77.38 72 GLU A N 1
ATOM 559 C CA . GLU A 1 72 ? -27.014 -1.520 14.591 1.00 77.38 72 GLU A CA 1
ATOM 560 C C . GLU A 1 72 ? -27.966 -2.671 14.947 1.00 77.38 72 GLU A C 1
ATOM 562 O O . GLU A 1 72 ? -29.091 -2.428 15.381 1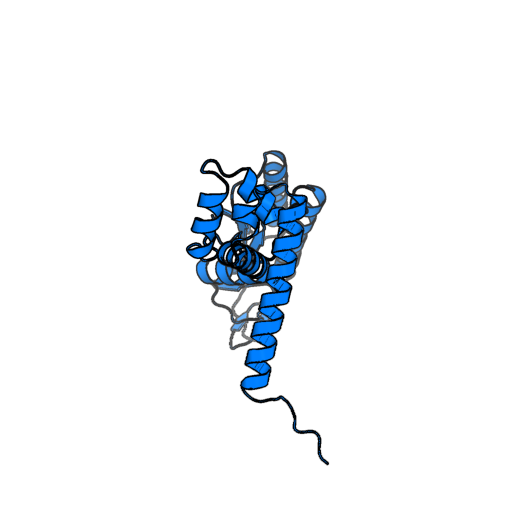.00 77.38 72 GLU A O 1
ATOM 567 N N . ASN A 1 73 ? -27.494 -3.912 14.826 1.00 80.56 73 ASN A N 1
ATOM 568 C CA . ASN A 1 73 ? -28.248 -5.128 15.108 1.00 80.56 73 ASN A CA 1
ATOM 569 C C . ASN A 1 73 ? -28.012 -5.661 16.534 1.00 80.56 73 ASN A C 1
ATOM 571 O O . ASN A 1 73 ? -28.580 -6.679 16.925 1.00 80.56 73 ASN A O 1
ATOM 575 N N . GLY A 1 74 ? -27.202 -4.964 17.334 1.00 79.31 74 GLY A N 1
ATOM 576 C CA . GLY A 1 74 ? -26.907 -5.327 18.715 1.00 79.31 74 GLY A CA 1
ATOM 577 C C . GLY A 1 74 ? -25.690 -6.241 18.888 1.00 79.31 74 GLY A C 1
ATOM 578 O O . GLY A 1 74 ? -25.135 -6.813 17.951 1.00 79.31 74 GLY A O 1
ATOM 579 N N . VAL A 1 75 ? -25.254 -6.350 20.143 1.00 77.56 75 VAL A N 1
ATOM 580 C CA . VAL A 1 75 ? -23.987 -6.990 20.534 1.00 77.56 75 VAL A CA 1
ATOM 581 C C . VAL A 1 75 ? -24.014 -8.513 20.345 1.00 77.56 75 VAL A C 1
ATOM 583 O O . VAL A 1 75 ? -23.009 -9.087 19.936 1.00 77.56 75 VAL A O 1
ATOM 586 N N . GLU A 1 76 ? -25.146 -9.166 20.623 1.00 75.44 76 GLU A N 1
ATOM 587 C CA . GLU A 1 76 ? -25.299 -10.624 20.472 1.00 75.44 76 GLU A CA 1
ATOM 588 C C . GLU A 1 76 ? -25.192 -11.044 19.005 1.00 75.44 76 GLU A C 1
ATOM 590 O O . GLU A 1 76 ? -24.366 -11.889 18.665 1.00 75.44 76 GLU A O 1
ATOM 595 N N . GLN A 1 77 ? -25.937 -10.366 18.126 1.00 76.00 77 GLN A N 1
ATOM 596 C CA . GLN A 1 77 ? -25.906 -10.647 16.694 1.00 76.00 77 GLN A CA 1
ATOM 597 C C . GLN A 1 77 ? -24.513 -10.397 16.096 1.00 76.00 77 GLN A C 1
ATOM 599 O O . GLN A 1 77 ? -24.047 -11.186 15.278 1.00 76.00 77 GLN A O 1
ATOM 604 N N . PHE A 1 78 ? -23.798 -9.364 16.555 1.00 78.44 78 PHE A N 1
ATOM 605 C CA . PHE A 1 78 ? -22.407 -9.147 16.156 1.00 78.44 78 PHE A CA 1
ATOM 606 C C . PHE A 1 78 ? -21.492 -10.324 16.535 1.00 78.44 78 PHE A C 1
ATOM 608 O O . PHE A 1 78 ? -20.656 -10.732 15.731 1.00 78.44 78 PHE A O 1
ATOM 615 N N . PHE A 1 79 ? -21.626 -10.891 17.739 1.00 77.25 79 PHE A N 1
ATOM 616 C CA . PHE A 1 79 ? -20.784 -12.012 18.175 1.00 77.25 79 PHE A CA 1
ATOM 617 C C . PHE A 1 79 ? -21.118 -13.340 17.482 1.00 77.25 79 PHE A C 1
ATOM 619 O O . PHE A 1 79 ? -20.193 -14.111 17.210 1.00 77.25 79 PHE A O 1
ATOM 626 N N . ASP A 1 80 ? -22.386 -13.578 17.137 1.00 73.06 80 ASP A N 1
ATOM 627 C CA . ASP A 1 80 ? -22.805 -14.709 16.294 1.00 73.06 80 ASP A CA 1
ATOM 628 C C . ASP A 1 80 ? -22.259 -14.567 14.860 1.00 73.06 80 ASP A C 1
ATOM 630 O O . ASP A 1 80 ? -21.783 -15.529 14.247 1.00 73.06 80 ASP A O 1
ATOM 634 N N . GLU A 1 81 ? -22.257 -13.342 14.322 1.00 69.69 81 GLU A N 1
ATOM 635 C CA . GLU A 1 81 ? -21.660 -13.037 13.022 1.00 69.69 81 GLU A CA 1
ATOM 636 C C . GLU A 1 81 ? -20.144 -13.302 13.028 1.00 69.69 81 GLU A C 1
ATOM 638 O O . GLU A 1 81 ? -19.626 -13.833 12.045 1.00 69.69 81 GLU A O 1
ATOM 643 N N . LEU A 1 82 ? -19.418 -13.039 14.124 1.00 70.44 82 LEU A N 1
ATOM 644 C CA . LEU A 1 82 ? -17.970 -13.307 14.222 1.00 70.44 82 LEU A CA 1
ATOM 645 C C . LEU A 1 82 ? -17.589 -14.792 14.076 1.00 70.44 82 LEU A C 1
ATOM 647 O O . LEU A 1 82 ? -16.463 -15.077 13.653 1.00 70.44 82 LEU A O 1
ATOM 651 N N . GLU A 1 83 ? -18.490 -15.723 14.408 1.00 63.03 83 GLU A N 1
ATOM 652 C CA . GLU A 1 83 ? -18.270 -17.170 14.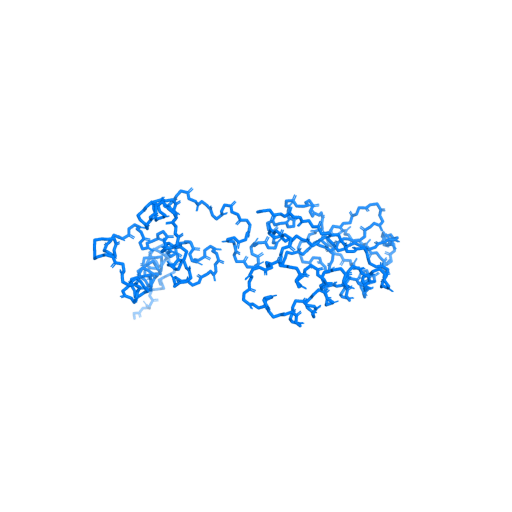247 1.00 63.03 83 GLU A CA 1
ATOM 653 C C . GLU A 1 83 ? -18.195 -17.562 12.766 1.00 63.03 83 GLU A C 1
ATOM 655 O O . GLU A 1 83 ? -17.335 -18.339 12.348 1.00 63.03 83 GLU A O 1
ATOM 660 N N . ASN A 1 84 ? -19.073 -16.955 11.961 1.00 54.31 84 ASN A N 1
ATOM 661 C CA . ASN A 1 84 ? -19.252 -17.244 10.538 1.00 54.31 84 ASN A CA 1
ATOM 662 C C . ASN A 1 84 ? -18.593 -16.212 9.620 1.00 54.31 84 ASN A C 1
ATOM 664 O O . ASN A 1 84 ? -18.665 -16.343 8.398 1.00 54.31 84 ASN A O 1
ATOM 668 N N . THR A 1 85 ? -17.936 -15.203 10.192 1.00 50.81 85 THR A N 1
ATOM 669 C CA . THR A 1 85 ? -17.138 -14.222 9.464 1.00 50.81 85 THR A CA 1
ATOM 670 C C . THR A 1 85 ? -15.691 -14.732 9.418 1.00 50.81 85 THR A C 1
ATOM 672 O O . THR A 1 85 ? -14.900 -14.431 10.325 1.00 50.81 85 THR A O 1
ATOM 675 N N . PRO A 1 86 ? -15.259 -15.469 8.361 1.00 46.25 86 PRO A N 1
ATOM 676 C CA . PRO A 1 86 ? -13.842 -15.395 7.990 1.00 46.25 86 PRO A CA 1
ATOM 677 C C . PRO A 1 86 ? -13.525 -13.904 7.893 1.00 46.25 86 PRO A C 1
ATOM 679 O O . PRO A 1 86 ? -14.425 -13.185 7.493 1.00 46.25 86 PRO A O 1
ATOM 682 N N . ALA A 1 87 ? -12.344 -13.410 8.282 1.00 49.78 87 ALA A N 1
ATOM 683 C CA . ALA A 1 87 ? -12.018 -11.985 8.108 1.00 49.78 87 ALA A CA 1
ATOM 684 C C . ALA A 1 87 ? -12.356 -11.582 6.656 1.00 49.78 87 ALA A C 1
ATOM 686 O O . ALA A 1 87 ? -11.639 -11.959 5.730 1.00 49.78 87 ALA A O 1
ATOM 687 N N . SER A 1 88 ? -13.543 -11.006 6.448 1.00 47.97 88 SER A N 1
ATOM 688 C CA . SER A 1 88 ? -14.263 -11.145 5.169 1.00 47.97 88 SER A CA 1
ATOM 689 C C . SER A 1 88 ? -13.972 -9.958 4.277 1.00 47.97 88 SER A C 1
ATOM 691 O O . SER A 1 88 ? -14.163 -10.027 3.066 1.00 47.97 88 SER A O 1
ATOM 693 N N . ARG A 1 89 ? -13.441 -8.898 4.889 1.00 69.56 89 ARG A N 1
ATOM 694 C CA . ARG A 1 89 ? -12.901 -7.717 4.245 1.00 69.56 89 ARG A CA 1
ATOM 695 C C . ARG A 1 89 ? -11.404 -7.686 4.468 1.00 69.56 89 ARG A C 1
ATOM 697 O O . ARG A 1 89 ? -10.899 -7.971 5.556 1.00 69.56 89 ARG A O 1
ATOM 704 N N . HIS A 1 90 ? -10.668 -7.317 3.431 1.00 80.31 90 HIS A N 1
ATOM 705 C CA . HIS A 1 90 ? -9.205 -7.316 3.432 1.00 80.31 90 HIS A CA 1
ATOM 706 C C . HIS A 1 90 ? -8.635 -6.417 4.537 1.00 80.31 90 HIS A C 1
ATOM 708 O O . HIS A 1 90 ? -7.525 -6.643 5.015 1.00 80.31 90 HIS A O 1
ATOM 714 N N . TRP A 1 91 ? -9.411 -5.429 4.978 1.00 85.38 91 TRP A N 1
ATOM 715 C CA . TRP A 1 91 ? -9.075 -4.461 6.026 1.00 85.38 91 TRP A CA 1
ATOM 716 C C . TRP A 1 91 ? -9.221 -4.993 7.448 1.00 85.38 91 TRP A C 1
ATOM 718 O O . TRP A 1 91 ? -8.574 -4.466 8.354 1.00 85.38 91 TRP A O 1
ATOM 728 N N . ASP A 1 92 ? -9.944 -6.099 7.618 1.00 79.19 92 ASP A N 1
ATOM 729 C CA . ASP A 1 92 ? -10.026 -6.853 8.869 1.00 79.19 92 ASP A CA 1
ATOM 730 C C . ASP A 1 92 ? -8.886 -7.859 9.008 1.00 79.19 92 ASP A C 1
ATOM 732 O O . ASP A 1 92 ? -8.908 -8.679 9.914 1.00 79.19 92 ASP A O 1
ATOM 736 N N . LEU A 1 93 ? -7.894 -7.844 8.115 1.00 80.00 93 LEU A N 1
ATOM 737 C CA . LEU A 1 93 ? -6.657 -8.603 8.261 1.00 80.00 93 LEU A CA 1
ATOM 738 C C . LEU A 1 93 ? -5.566 -7.713 8.848 1.00 80.00 93 LEU A C 1
ATOM 740 O O . LEU A 1 93 ? -5.482 -6.512 8.557 1.00 80.00 93 LEU A O 1
ATOM 744 N N . ASN A 1 94 ? -4.640 -8.326 9.591 1.00 83.62 94 ASN A N 1
ATOM 745 C CA . ASN A 1 94 ? -3.440 -7.601 9.994 1.00 83.62 94 ASN A CA 1
ATOM 746 C C . ASN A 1 94 ? -2.668 -7.090 8.756 1.00 83.62 94 ASN A C 1
ATOM 748 O O . ASN A 1 94 ? -2.754 -7.688 7.676 1.00 83.62 94 ASN A O 1
ATOM 752 N N . PRO A 1 95 ? -1.865 -6.017 8.885 1.00 86.88 95 PRO A N 1
ATOM 753 C CA . PRO A 1 95 ? -1.276 -5.342 7.729 1.00 86.88 95 PRO A CA 1
ATOM 754 C C . PRO A 1 95 ? -0.455 -6.233 6.790 1.00 86.88 95 PRO A C 1
ATOM 756 O O . PRO A 1 95 ? -0.431 -5.982 5.587 1.00 86.88 95 PRO A O 1
ATOM 759 N N . PHE A 1 96 ? 0.207 -7.266 7.318 1.00 85.38 96 PHE A N 1
ATOM 760 C CA . PHE A 1 96 ? 1.019 -8.179 6.516 1.00 85.38 96 PHE A CA 1
ATOM 761 C C . PHE A 1 96 ? 0.159 -9.156 5.710 1.00 85.38 96 PHE A C 1
ATOM 763 O O . PHE A 1 96 ? 0.359 -9.307 4.505 1.00 85.38 96 PHE A O 1
ATOM 770 N N . GLN A 1 97 ? -0.818 -9.797 6.359 1.00 86.19 97 GLN A N 1
ATOM 771 C CA . GLN A 1 97 ? -1.755 -10.700 5.684 1.00 86.19 97 GLN A CA 1
ATOM 772 C C . GLN A 1 97 ? -2.604 -9.954 4.656 1.00 86.19 97 GLN A C 1
ATOM 774 O O . GLN A 1 97 ? -2.763 -10.437 3.536 1.00 86.19 97 GLN A O 1
ATOM 779 N N . ARG A 1 98 ? -3.071 -8.751 5.010 1.00 90.88 98 ARG A N 1
ATOM 780 C CA . ARG A 1 98 ? -3.785 -7.856 4.100 1.00 90.88 98 ARG A CA 1
ATOM 781 C C . ARG A 1 98 ? -2.978 -7.568 2.844 1.00 90.88 98 ARG A C 1
ATOM 783 O O . ARG A 1 98 ? -3.485 -7.783 1.749 1.00 90.88 98 ARG A O 1
ATOM 790 N N . GLY A 1 99 ? -1.734 -7.104 3.006 1.00 91.94 99 GLY A N 1
ATOM 791 C CA . GLY A 1 99 ? -0.859 -6.772 1.882 1.00 91.94 99 GLY A CA 1
ATOM 792 C C . GLY A 1 99 ? -0.720 -7.950 0.923 1.00 91.94 99 GLY A C 1
ATOM 793 O O . GLY A 1 99 ? -1.050 -7.824 -0.251 1.00 91.94 99 GLY A O 1
ATOM 794 N N . LYS A 1 100 ? -0.379 -9.133 1.448 1.00 90.69 100 LYS A N 1
ATOM 795 C CA . LYS A 1 100 ? -0.255 -10.355 0.639 1.00 90.69 100 LYS A CA 1
ATOM 796 C C . LYS A 1 100 ? -1.540 -10.736 -0.089 1.00 90.69 100 LYS A C 1
ATOM 798 O O . LYS A 1 100 ? -1.491 -11.085 -1.265 1.00 90.69 100 LYS A O 1
ATOM 803 N N . LYS A 1 101 ? -2.683 -10.693 0.601 1.00 90.50 101 LYS A N 1
ATOM 804 C CA . LYS A 1 101 ? -3.977 -11.053 0.011 1.00 90.50 101 LYS A CA 1
ATOM 805 C C . LYS A 1 101 ? -4.357 -10.086 -1.111 1.00 90.50 101 LYS A C 1
ATOM 807 O O . LYS A 1 101 ? -4.716 -10.541 -2.190 1.00 90.50 101 LYS A O 1
ATOM 812 N N . ILE A 1 102 ? -4.223 -8.779 -0.876 1.00 94.12 102 ILE A N 1
ATOM 813 C CA . ILE A 1 102 ? -4.512 -7.742 -1.874 1.00 94.12 102 ILE A CA 1
ATOM 814 C C . ILE A 1 102 ? -3.566 -7.856 -3.074 1.00 94.12 102 ILE A C 1
ATOM 816 O O . ILE A 1 102 ? -4.024 -7.768 -4.206 1.00 94.12 102 ILE A O 1
ATOM 820 N N . GLU A 1 103 ? -2.267 -8.086 -2.866 1.00 95.88 103 GLU A N 1
ATOM 821 C CA . GLU A 1 103 ? -1.319 -8.274 -3.973 1.00 95.88 103 GLU A CA 1
ATOM 822 C C . GLU A 1 103 ? -1.703 -9.470 -4.861 1.00 95.88 103 GLU A C 1
ATOM 824 O O . GLU A 1 103 ? -1.658 -9.364 -6.085 1.00 95.88 103 GLU A O 1
ATOM 829 N N . ILE A 1 104 ? -2.111 -10.596 -4.261 1.00 93.62 104 ILE A N 1
ATOM 830 C CA . ILE A 1 104 ? -2.592 -11.777 -4.996 1.00 93.62 104 ILE A CA 1
ATOM 831 C C . ILE A 1 104 ? -3.861 -11.443 -5.784 1.00 93.62 104 ILE A C 1
ATOM 833 O O . ILE A 1 104 ? -3.925 -11.727 -6.978 1.00 93.62 104 ILE A O 1
ATOM 837 N N . ASP A 1 105 ? -4.841 -10.805 -5.147 1.00 93.19 105 ASP A N 1
ATOM 838 C CA . ASP A 1 105 ? -6.123 -10.481 -5.780 1.00 93.19 105 ASP A CA 1
ATOM 839 C C . ASP A 1 105 ? -5.975 -9.415 -6.885 1.00 93.19 105 ASP A C 1
ATOM 841 O O . ASP A 1 105 ? -6.736 -9.399 -7.851 1.00 93.19 105 ASP A O 1
ATOM 845 N N . LEU A 1 106 ? -4.945 -8.566 -6.795 1.00 95.94 106 LEU A N 1
ATOM 846 C CA . LEU A 1 106 ? -4.527 -7.628 -7.844 1.00 95.94 106 LEU A CA 1
ATOM 847 C C . LEU A 1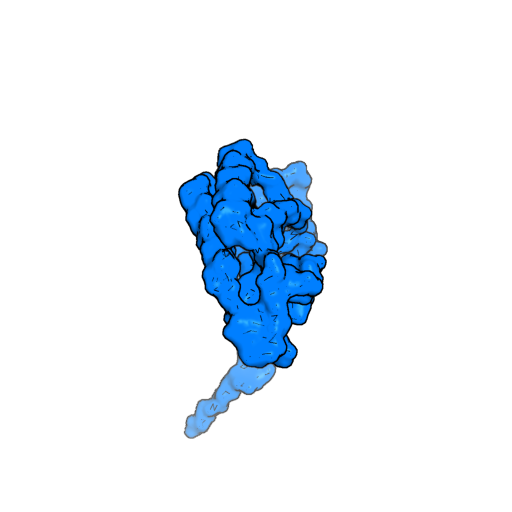 106 ? -3.560 -8.249 -8.870 1.00 95.94 106 LEU A C 1
ATOM 849 O O . LEU A 1 106 ? -2.977 -7.540 -9.696 1.00 95.94 106 LEU A O 1
ATOM 853 N N . ASN A 1 107 ? -3.454 -9.579 -8.890 1.00 96.06 107 ASN A N 1
ATOM 854 C CA . ASN A 1 107 ? -2.697 -10.366 -9.861 1.00 96.06 107 ASN A CA 1
ATOM 855 C C . ASN A 1 107 ? -1.192 -10.046 -9.872 1.00 96.06 107 ASN A C 1
ATOM 857 O O . ASN A 1 107 ? -0.603 -9.867 -10.947 1.00 96.06 107 ASN A O 1
ATOM 861 N N . LYS A 1 108 ? -0.553 -9.979 -8.692 1.00 96.88 108 LYS A N 1
ATOM 862 C CA . LYS A 1 108 ? 0.917 -10.013 -8.599 1.00 96.88 108 LYS A CA 1
ATOM 863 C C . LYS A 1 108 ? 1.464 -11.197 -9.406 1.00 96.88 108 LYS A C 1
ATOM 865 O O . LYS A 1 108 ? 0.851 -12.263 -9.446 1.00 96.88 108 LYS A O 1
ATOM 870 N N . ASN A 1 109 ? 2.627 -11.028 -10.026 1.00 96.38 109 ASN A N 1
ATOM 871 C CA . ASN A 1 109 ? 3.268 -12.093 -10.810 1.00 96.38 109 ASN A CA 1
ATOM 872 C C . ASN A 1 109 ? 4.755 -12.292 -10.488 1.00 96.38 109 ASN A C 1
ATOM 874 O O . ASN A 1 109 ? 5.391 -13.170 -11.071 1.00 96.38 109 ASN A O 1
ATOM 878 N N . LEU A 1 110 ? 5.293 -11.516 -9.544 1.00 96.00 110 LEU A N 1
ATOM 879 C CA . LEU A 1 110 ? 6.657 -11.665 -9.060 1.00 96.00 110 LEU A CA 1
ATOM 880 C C . LEU A 1 110 ? 6.682 -12.474 -7.750 1.00 96.00 110 LEU A C 1
ATOM 882 O O . LEU A 1 110 ? 5.765 -12.357 -6.929 1.00 96.00 110 LEU A O 1
ATOM 886 N N . PRO A 1 111 ? 7.709 -13.317 -7.546 1.00 92.25 111 PRO A N 1
ATOM 887 C CA . PRO A 1 111 ? 7.819 -14.159 -6.357 1.00 92.25 111 PRO A CA 1
ATOM 888 C C . PRO A 1 111 ? 8.114 -13.341 -5.095 1.00 92.25 111 PRO A C 1
ATOM 890 O O . PRO A 1 111 ? 8.844 -12.359 -5.145 1.00 92.25 111 PRO A O 1
ATOM 893 N N . ASP A 1 112 ? 7.659 -13.783 -3.924 1.00 87.38 112 ASP A N 1
ATOM 894 C CA . ASP A 1 112 ? 8.179 -13.239 -2.659 1.00 87.38 112 ASP A CA 1
ATOM 895 C C . ASP A 1 112 ? 9.628 -13.735 -2.445 1.00 87.38 112 ASP A C 1
ATOM 897 O O . ASP A 1 112 ? 9.863 -14.933 -2.632 1.00 87.38 112 ASP A O 1
ATOM 901 N N . PRO A 1 113 ? 10.613 -12.903 -2.024 1.00 85.19 113 PRO A N 1
ATOM 902 C CA . PRO A 1 113 ? 10.569 -11.478 -1.651 1.00 85.19 113 PRO A CA 1
ATOM 903 C C . PRO A 1 113 ? 11.094 -10.495 -2.737 1.00 85.19 113 PRO A C 1
ATOM 905 O O . PRO A 1 113 ? 12.077 -9.783 -2.501 1.00 85.19 113 PRO A O 1
ATOM 908 N N . TYR A 1 114 ? 10.486 -10.436 -3.929 1.00 91.44 114 TYR A N 1
ATOM 909 C CA . TYR A 1 114 ? 10.963 -9.549 -4.998 1.00 91.44 114 TYR A CA 1
ATOM 910 C C . TYR A 1 114 ? 10.944 -8.096 -4.519 1.00 91.44 114 TYR A C 1
ATOM 912 O O . TYR A 1 114 ? 9.971 -7.623 -3.932 1.00 91.44 114 TYR A O 1
ATOM 920 N N . LYS A 1 115 ? 12.063 -7.389 -4.691 1.00 90.25 115 LYS A N 1
ATOM 921 C CA . LYS A 1 115 ? 12.219 -6.062 -4.094 1.00 90.25 115 LYS A CA 1
ATOM 922 C C . LYS A 1 115 ? 11.354 -5.034 -4.814 1.00 90.25 115 LYS A C 1
ATOM 924 O O . LYS A 1 115 ? 11.426 -4.909 -6.034 1.00 90.25 115 LYS A O 1
ATOM 929 N N . THR A 1 116 ? 10.653 -4.225 -4.021 1.00 96.50 116 THR A N 1
ATOM 930 C CA . THR A 1 116 ? 9.934 -2.995 -4.404 1.00 96.50 116 THR A CA 1
ATOM 931 C C . THR A 1 116 ? 8.711 -3.182 -5.302 1.00 96.50 116 THR A C 1
ATOM 933 O O . THR A 1 116 ? 7.673 -2.582 -5.014 1.00 96.50 116 THR A O 1
ATOM 936 N N . ILE A 1 117 ? 8.823 -3.966 -6.371 1.00 98.00 117 ILE A N 1
ATOM 937 C CA . ILE A 1 117 ? 7.736 -4.251 -7.305 1.00 98.00 117 ILE A CA 1
ATOM 938 C C . ILE A 1 117 ? 7.152 -5.640 -7.077 1.00 98.00 117 ILE A C 1
ATOM 940 O O . ILE A 1 117 ? 7.862 -6.582 -6.736 1.00 98.00 117 ILE A O 1
ATOM 944 N N . ASP A 1 118 ? 5.853 -5.739 -7.319 1.00 98.25 118 ASP A N 1
ATOM 945 C CA . ASP A 1 118 ? 5.033 -6.924 -7.067 1.00 98.25 118 ASP A CA 1
ATOM 946 C C . ASP A 1 118 ? 4.521 -7.522 -8.390 1.00 98.25 118 ASP A C 1
ATOM 948 O O . ASP A 1 118 ? 4.223 -8.717 -8.490 1.00 98.25 118 ASP A O 1
ATOM 952 N N . LYS A 1 119 ? 4.456 -6.690 -9.438 1.00 98.06 119 LYS A N 1
ATOM 953 C CA . LYS A 1 119 ? 4.025 -7.082 -10.776 1.00 98.06 119 LYS A CA 1
ATOM 954 C C . LYS A 1 119 ? 4.892 -6.434 -11.856 1.00 98.06 119 LYS A C 1
ATOM 956 O O . LYS A 1 119 ? 5.293 -5.275 -11.744 1.00 98.06 119 LYS A O 1
ATOM 961 N N . TYR A 1 120 ? 5.144 -7.180 -12.924 1.00 98.12 120 TYR A N 1
ATOM 962 C CA . TYR A 1 120 ? 5.726 -6.665 -14.158 1.00 98.12 120 TYR A CA 1
ATOM 963 C C . TYR A 1 120 ? 4.885 -7.094 -15.361 1.00 98.12 120 TYR A C 1
ATOM 965 O O . TYR A 1 120 ? 4.646 -8.284 -15.564 1.00 98.12 120 TYR A O 1
ATOM 973 N N . GLU A 1 121 ? 4.433 -6.136 -16.168 1.00 97.12 121 GLU A N 1
ATOM 974 C CA . GLU A 1 121 ? 3.655 -6.407 -17.381 1.00 97.12 121 GLU A CA 1
ATOM 975 C C . GLU A 1 121 ? 4.046 -5.430 -18.494 1.00 97.12 121 GLU A C 1
ATOM 977 O O . GLU A 1 121 ? 3.998 -4.219 -18.306 1.00 97.12 121 GLU A O 1
ATOM 982 N N . ASN A 1 122 ? 4.455 -5.943 -19.659 1.00 95.69 122 ASN A N 1
ATOM 983 C CA . ASN A 1 122 ? 4.706 -5.151 -20.874 1.00 95.69 122 ASN A CA 1
ATOM 984 C C . ASN A 1 122 ? 5.599 -3.902 -20.673 1.00 95.69 122 ASN A C 1
ATOM 986 O O . ASN A 1 122 ? 5.308 -2.830 -21.205 1.00 95.69 122 ASN A O 1
ATOM 990 N N . GLY A 1 123 ? 6.683 -4.014 -19.897 1.00 97.69 123 GLY A N 1
ATOM 991 C CA . GLY A 1 123 ? 7.580 -2.883 -19.622 1.00 97.69 123 GLY A CA 1
ATOM 992 C C . GLY A 1 123 ? 7.161 -1.988 -18.456 1.00 97.69 123 GLY A C 1
ATOM 993 O O . GLY A 1 123 ? 7.849 -1.007 -18.177 1.00 97.69 123 GLY A O 1
ATOM 994 N N . ILE A 1 124 ? 6.061 -2.297 -17.770 1.00 98.56 124 ILE A N 1
ATOM 995 C CA . ILE A 1 124 ? 5.570 -1.539 -16.617 1.00 98.56 124 ILE A CA 1
ATOM 996 C C . ILE A 1 124 ? 6.004 -2.251 -15.337 1.00 98.56 124 ILE A C 1
ATOM 998 O O . ILE A 1 124 ? 5.603 -3.386 -15.081 1.00 98.56 124 ILE A O 1
ATOM 1002 N N . ALA A 1 125 ? 6.803 -1.567 -14.519 1.00 98.62 125 ALA A N 1
ATOM 1003 C CA . ALA A 1 125 ? 7.166 -2.020 -13.181 1.00 98.62 125 ALA A CA 1
ATOM 1004 C C . ALA A 1 125 ? 6.132 -1.502 -12.167 1.00 98.62 125 ALA A C 1
ATOM 1006 O O . ALA A 1 125 ? 5.969 -0.288 -12.007 1.00 98.62 125 ALA A O 1
ATOM 1007 N N . ILE A 1 126 ? 5.419 -2.410 -11.501 1.00 98.75 126 ILE A N 1
ATOM 1008 C CA . ILE A 1 126 ? 4.258 -2.074 -10.673 1.00 98.75 126 ILE A CA 1
ATOM 1009 C C . ILE A 1 126 ? 4.523 -2.469 -9.222 1.00 98.75 126 ILE A C 1
ATOM 1011 O O . ILE A 1 126 ? 4.776 -3.635 -8.918 1.00 98.75 126 ILE A O 1
ATOM 1015 N N . SER A 1 127 ? 4.429 -1.494 -8.321 1.00 98.69 127 SER A N 1
ATOM 1016 C CA . SER A 1 127 ? 4.366 -1.741 -6.880 1.00 98.69 127 SER A CA 1
ATOM 1017 C C . SER A 1 127 ? 2.905 -1.728 -6.447 1.00 98.69 127 SER A C 1
ATOM 1019 O O . SER A 1 127 ? 2.191 -0.770 -6.737 1.00 98.69 127 SER A O 1
ATOM 1021 N N . ILE A 1 128 ? 2.462 -2.774 -5.761 1.00 98.62 128 ILE A N 1
ATOM 1022 C CA . ILE A 1 128 ? 1.126 -2.880 -5.181 1.00 98.62 128 ILE A CA 1
ATOM 1023 C C . ILE A 1 128 ? 1.260 -2.609 -3.684 1.00 98.62 128 ILE A C 1
ATOM 1025 O O . ILE A 1 128 ? 2.102 -3.191 -2.996 1.00 98.62 128 ILE A O 1
ATOM 1029 N N . LYS A 1 129 ? 0.462 -1.685 -3.151 1.00 98.06 129 LYS A N 1
ATOM 1030 C CA . LYS A 1 129 ? 0.473 -1.353 -1.720 1.00 98.06 129 LYS A CA 1
ATOM 1031 C C . LYS A 1 129 ? -0.950 -1.244 -1.200 1.00 98.06 129 LYS A C 1
ATOM 1033 O O . LYS A 1 129 ? -1.815 -0.701 -1.870 1.00 98.06 129 LYS A O 1
ATOM 1038 N N . SER A 1 130 ? -1.174 -1.709 0.025 1.00 97.12 130 SER A N 1
ATOM 1039 C CA . SER A 1 130 ? -2.433 -1.502 0.747 1.00 97.12 130 SER A CA 1
ATOM 1040 C C . SER A 1 130 ? -2.249 -0.472 1.858 1.00 97.12 130 SER A C 1
ATOM 1042 O O . SER A 1 130 ? -1.334 -0.624 2.679 1.00 97.12 130 SER A O 1
ATOM 1044 N N . LEU A 1 131 ? -3.128 0.525 1.940 1.00 96.56 131 LEU A N 1
ATOM 1045 C CA . LEU A 1 131 ? -3.139 1.516 3.014 1.00 96.56 131 LEU A CA 1
ATOM 1046 C C . LEU A 1 131 ? -4.558 1.703 3.554 1.00 96.56 131 LEU A C 1
ATOM 1048 O O . LEU A 1 131 ? -5.468 2.074 2.827 1.00 96.56 131 LEU A O 1
ATOM 1052 N N . ASP A 1 132 ? -4.724 1.456 4.849 1.00 94.38 132 ASP A N 1
ATOM 1053 C CA . ASP A 1 132 ? -6.006 1.609 5.532 1.00 94.38 132 ASP A CA 1
ATOM 1054 C C . ASP A 1 132 ? -6.186 3.075 5.933 1.00 94.38 132 ASP A C 1
ATOM 1056 O O . ASP A 1 132 ? -5.548 3.528 6.882 1.00 94.38 132 ASP A O 1
ATOM 1060 N N . VAL A 1 133 ? -6.998 3.837 5.199 1.00 94.06 133 VAL A N 1
ATOM 1061 C CA . VAL A 1 133 ? -7.182 5.272 5.473 1.00 94.06 133 VAL A CA 1
ATOM 1062 C C . VAL A 1 133 ? -7.892 5.545 6.802 1.00 94.06 133 VAL A C 1
ATOM 1064 O O . VAL A 1 133 ? -7.764 6.658 7.313 1.00 94.06 133 VAL A O 1
ATOM 1067 N N . ASP A 1 134 ? -8.542 4.547 7.406 1.00 89.81 134 ASP A N 1
ATOM 1068 C CA . ASP A 1 134 ? -9.207 4.678 8.703 1.00 89.81 134 ASP A CA 1
ATOM 1069 C C . ASP A 1 134 ? -8.262 4.442 9.884 1.00 89.81 134 ASP A C 1
ATOM 1071 O O . ASP A 1 134 ? -8.519 4.915 10.996 1.00 89.81 134 ASP A O 1
ATOM 1075 N N . ALA A 1 135 ? -7.113 3.797 9.661 1.00 87.62 135 ALA A N 1
ATOM 1076 C CA . ALA A 1 135 ? -6.166 3.509 10.729 1.00 87.62 135 ALA A CA 1
ATOM 1077 C C . ALA A 1 135 ? -5.743 4.786 11.483 1.00 87.62 135 ALA A C 1
ATOM 1079 O O . ALA A 1 135 ? -5.340 5.784 10.880 1.00 87.62 135 ALA A O 1
ATOM 1080 N N . LYS A 1 136 ? -5.718 4.721 12.827 1.00 87.19 136 LYS A N 1
ATOM 1081 C CA . LYS A 1 136 ? -5.377 5.844 13.737 1.00 87.19 136 LYS A CA 1
ATOM 1082 C C . LYS A 1 136 ? -4.115 6.616 13.320 1.00 87.19 136 LYS A C 1
ATOM 1084 O O . LYS A 1 136 ? -4.033 7.830 13.476 1.00 87.19 136 LYS A O 1
ATOM 1089 N N . THR A 1 137 ? -3.125 5.921 12.754 1.00 90.00 137 THR A N 1
ATOM 1090 C CA . THR A 1 137 ? -1.875 6.531 12.269 1.00 90.00 137 THR A CA 1
ATOM 1091 C C . THR A 1 137 ? -2.093 7.471 11.080 1.00 90.00 137 THR A C 1
ATOM 1093 O O . THR A 1 137 ? -1.412 8.489 10.988 1.00 90.00 137 THR A O 1
ATOM 1096 N N . TYR A 1 138 ? -3.016 7.148 10.175 1.00 94.44 138 TYR A N 1
ATOM 1097 C CA . TYR A 1 138 ? -3.268 7.894 8.938 1.00 94.44 138 TYR A CA 1
ATOM 1098 C C . TYR A 1 138 ? -4.395 8.924 9.056 1.00 94.44 138 TYR A C 1
ATOM 1100 O O . TYR A 1 138 ? -4.568 9.741 8.152 1.00 94.44 138 TYR A O 1
ATOM 1108 N N . GLN A 1 139 ? -5.049 8.984 10.219 1.00 93.50 139 GLN A N 1
ATOM 1109 C CA . GLN A 1 139 ? -5.782 10.175 10.658 1.00 93.50 139 GLN A CA 1
ATOM 1110 C C . GLN A 1 139 ? -4.834 11.368 10.883 1.00 93.50 139 GLN A C 1
ATOM 1112 O O . GLN A 1 139 ? -5.221 12.527 10.747 1.00 93.50 139 GLN A O 1
ATOM 1117 N N . ASN A 1 140 ? -3.547 11.110 11.157 1.00 97.06 140 ASN A N 1
ATOM 1118 C CA . ASN A 1 140 ? -2.518 12.141 11.098 1.00 97.06 140 ASN A CA 1
ATOM 1119 C C . ASN A 1 140 ? -2.088 12.375 9.639 1.00 97.06 140 ASN A C 1
ATOM 1121 O O . ASN A 1 140 ? -1.350 11.584 9.046 1.00 97.06 140 ASN A O 1
ATOM 1125 N N . ILE A 1 141 ? -2.500 13.515 9.090 1.00 97.62 141 ILE A N 1
ATOM 1126 C CA . ILE A 1 141 ? -2.262 13.897 7.693 1.00 97.62 141 ILE A CA 1
ATOM 1127 C C . ILE A 1 141 ? -0.778 13.888 7.302 1.00 97.62 141 ILE A C 1
ATOM 1129 O O . ILE A 1 141 ? -0.420 13.401 6.227 1.00 97.62 141 ILE A O 1
ATOM 1133 N N . SER A 1 142 ? 0.115 14.345 8.181 1.00 98.06 142 SER A N 1
ATOM 1134 C CA . SER A 1 142 ? 1.558 14.320 7.915 1.00 98.06 142 SER A CA 1
ATOM 1135 C C . SER A 1 142 ? 2.097 12.891 7.829 1.00 98.06 142 SER A C 1
ATOM 1137 O O . SER A 1 142 ? 2.975 12.605 7.015 1.00 98.06 142 SER A O 1
ATOM 1139 N N . LYS A 1 143 ? 1.567 11.964 8.639 1.00 98.31 143 LYS A N 1
ATOM 1140 C CA . LYS A 1 143 ? 1.943 10.543 8.581 1.00 98.31 143 LYS A CA 1
ATOM 1141 C C . LYS A 1 143 ? 1.433 9.878 7.302 1.00 98.31 143 LYS A C 1
ATOM 1143 O O . LYS A 1 143 ? 2.199 9.127 6.699 1.00 98.31 143 LYS A O 1
ATOM 1148 N N . LEU A 1 144 ? 0.208 10.186 6.864 1.00 98.44 144 LEU A N 1
ATOM 1149 C CA . LEU A 1 144 ? -0.325 9.732 5.574 1.00 98.44 144 LEU A CA 1
ATOM 1150 C C . LEU A 1 144 ? 0.554 10.221 4.415 1.00 98.44 144 LEU A C 1
ATOM 1152 O O . LEU A 1 144 ? 1.073 9.406 3.653 1.00 98.44 144 LEU A O 1
ATOM 1156 N N . LYS A 1 145 ? 0.811 11.534 4.342 1.00 98.62 145 LYS A N 1
ATOM 1157 C CA . LYS A 1 145 ? 1.656 12.143 3.303 1.00 98.62 145 LYS A CA 1
ATOM 1158 C C . LYS A 1 145 ? 3.044 11.508 3.248 1.00 98.62 145 LYS A C 1
ATOM 1160 O O . LYS A 1 145 ? 3.492 11.095 2.184 1.00 98.62 145 LYS A O 1
ATOM 1165 N N . ASN A 1 146 ? 3.710 11.375 4.396 1.00 98.69 146 ASN A N 1
ATOM 1166 C CA . ASN A 1 146 ? 5.052 10.793 4.461 1.00 98.69 146 ASN A CA 1
ATOM 1167 C C . ASN A 1 146 ? 5.074 9.320 4.038 1.00 98.69 146 ASN A C 1
ATOM 1169 O O . ASN A 1 146 ? 6.040 8.879 3.416 1.00 98.69 146 ASN A O 1
ATOM 1173 N N . ARG A 1 147 ? 4.020 8.555 4.351 1.00 98.62 147 ARG A N 1
ATOM 1174 C CA . ARG A 1 147 ? 3.914 7.156 3.930 1.00 98.62 147 ARG A CA 1
ATOM 1175 C C . ARG A 1 147 ? 3.777 7.035 2.414 1.00 98.62 147 ARG A C 1
ATOM 1177 O O . ARG A 1 147 ? 4.522 6.264 1.815 1.00 98.62 147 ARG A O 1
ATOM 1184 N N . LEU A 1 148 ? 2.872 7.805 1.813 1.00 98.69 148 LEU A N 1
ATOM 1185 C CA . LEU A 1 148 ? 2.668 7.824 0.363 1.00 98.69 148 LEU A CA 1
ATOM 1186 C C . LEU A 1 148 ? 3.927 8.288 -0.370 1.00 98.69 148 LEU A C 1
ATOM 1188 O O . LEU A 1 148 ? 4.377 7.619 -1.297 1.00 98.69 148 LEU A O 1
ATOM 1192 N N . LYS A 1 149 ? 4.552 9.372 0.109 1.00 98.81 149 LYS A N 1
ATOM 1193 C CA . LYS A 1 149 ? 5.822 9.865 -0.427 1.00 98.81 149 LYS A CA 1
ATOM 1194 C C . LYS A 1 149 ? 6.892 8.774 -0.415 1.00 98.81 149 LYS A C 1
ATOM 1196 O O . LYS A 1 149 ? 7.547 8.570 -1.428 1.00 98.81 149 LYS A O 1
ATOM 1201 N N . LYS A 1 150 ? 7.024 8.033 0.692 1.00 98.75 150 LYS A N 1
ATOM 1202 C CA . LYS A 1 150 ? 7.978 6.924 0.785 1.00 98.75 150 LYS A CA 1
ATOM 1203 C C . LYS A 1 150 ? 7.717 5.841 -0.266 1.00 98.75 150 LYS A C 1
ATOM 1205 O O . LYS A 1 150 ? 8.666 5.400 -0.897 1.00 98.75 150 LYS A O 1
ATOM 1210 N N . TYR A 1 151 ? 6.468 5.421 -0.470 1.00 98.69 151 TYR A N 1
ATOM 1211 C CA . TYR A 1 151 ? 6.155 4.423 -1.501 1.00 98.69 151 TYR A CA 1
ATOM 1212 C C . TYR A 1 151 ? 6.515 4.906 -2.910 1.00 98.69 151 TYR A C 1
ATOM 1214 O O . TYR A 1 151 ? 7.049 4.137 -3.706 1.00 98.69 151 TYR A O 1
ATOM 1222 N N . ILE A 1 152 ? 6.255 6.182 -3.198 1.00 98.88 152 ILE A N 1
ATOM 1223 C CA . ILE A 1 152 ? 6.608 6.814 -4.472 1.00 98.88 152 ILE A CA 1
ATOM 1224 C C . ILE A 1 152 ? 8.127 6.865 -4.647 1.00 98.88 152 ILE A C 1
ATOM 1226 O O . ILE A 1 152 ? 8.615 6.475 -5.703 1.00 98.88 152 ILE A O 1
ATOM 1230 N N . ASP A 1 153 ? 8.865 7.322 -3.633 1.00 98.81 153 ASP A N 1
ATOM 1231 C CA . ASP A 1 153 ? 10.328 7.418 -3.674 1.00 98.81 153 ASP A CA 1
ATOM 1232 C C . ASP A 1 153 ? 10.967 6.032 -3.841 1.00 98.81 153 ASP A C 1
ATOM 1234 O O . ASP A 1 153 ? 11.798 5.849 -4.724 1.00 98.81 153 ASP A O 1
ATOM 1238 N N . ASP A 1 154 ? 10.521 5.036 -3.066 1.00 98.62 154 ASP A N 1
ATOM 1239 C CA . ASP A 1 154 ? 11.039 3.665 -3.141 1.00 98.62 154 ASP A CA 1
ATOM 1240 C C . ASP A 1 154 ? 10.874 3.095 -4.567 1.00 98.62 154 ASP A C 1
ATOM 1242 O O . ASP A 1 154 ? 11.789 2.464 -5.104 1.00 98.62 154 ASP A O 1
ATOM 1246 N N . LEU A 1 155 ? 9.726 3.341 -5.214 1.00 98.62 155 LEU A N 1
ATOM 1247 C CA . LEU A 1 155 ? 9.486 2.922 -6.597 1.00 98.62 155 LEU A CA 1
ATOM 1248 C C . LEU A 1 155 ? 10.266 3.777 -7.609 1.00 98.62 155 LEU A C 1
ATOM 1250 O O . LEU A 1 155 ? 10.826 3.244 -8.569 1.00 98.62 155 LEU A O 1
ATOM 1254 N N . HIS A 1 156 ? 10.347 5.090 -7.408 1.00 98.50 156 HIS A N 1
ATOM 1255 C CA . HIS A 1 156 ? 11.147 5.992 -8.238 1.00 98.50 156 HIS A CA 1
ATOM 1256 C C . HIS A 1 156 ? 12.622 5.571 -8.270 1.00 98.50 156 HIS A C 1
ATOM 1258 O O . HIS A 1 156 ? 13.210 5.499 -9.352 1.00 98.50 156 HIS A O 1
ATOM 1264 N N . ASP A 1 157 ? 13.176 5.195 -7.121 1.00 98.38 157 ASP A N 1
ATOM 1265 C CA . ASP A 1 157 ? 14.574 4.800 -6.970 1.00 98.38 157 ASP A CA 1
ATOM 1266 C C . ASP A 1 157 ? 14.852 3.382 -7.490 1.00 98.38 157 ASP A C 1
ATOM 1268 O O . ASP A 1 157 ? 16.001 3.047 -7.775 1.00 98.38 157 ASP A O 1
ATOM 1272 N N . PHE A 1 158 ? 13.822 2.552 -7.697 1.00 98.12 158 PHE A N 1
ATOM 1273 C CA . PHE A 1 158 ? 13.976 1.194 -8.225 1.00 98.12 158 PHE A CA 1
ATOM 1274 C C . PHE A 1 158 ? 14.611 1.181 -9.623 1.00 98.12 158 PHE A C 1
ATOM 1276 O O . PHE A 1 158 ? 13.973 1.542 -10.610 1.00 98.12 158 PHE A O 1
ATOM 1283 N N . GLN A 1 159 ? 15.862 0.739 -9.725 1.00 97.06 159 GLN A N 1
ATOM 1284 C CA . GLN A 1 159 ? 16.564 0.652 -11.011 1.00 97.06 159 GLN A CA 1
ATOM 1285 C C . GLN A 1 159 ? 16.472 -0.732 -11.651 1.00 97.06 159 GLN A C 1
ATOM 1287 O O . GLN A 1 159 ? 16.638 -0.853 -12.859 1.00 97.06 159 GLN A O 1
ATOM 1292 N N . GLY A 1 160 ? 16.211 -1.769 -10.862 1.00 96.19 160 GLY A N 1
ATOM 1293 C CA . GLY A 1 160 ? 16.153 -3.144 -11.327 1.00 96.19 160 GLY A CA 1
ATOM 1294 C C . GLY A 1 160 ? 16.459 -4.135 -10.214 1.00 96.19 160 GLY A C 1
ATOM 1295 O O . GLY A 1 160 ? 16.952 -3.766 -9.145 1.00 96.19 160 GLY A O 1
ATOM 1296 N N . TYR A 1 161 ? 16.138 -5.398 -10.460 1.00 96.44 161 TYR A N 1
ATOM 1297 C CA . TYR A 1 161 ? 16.422 -6.500 -9.553 1.00 96.44 161 TYR A CA 1
ATOM 1298 C C . TYR A 1 161 ? 16.462 -7.817 -10.334 1.00 96.44 161 TYR A C 1
ATOM 1300 O O . TYR A 1 161 ? 15.911 -7.904 -11.429 1.00 96.44 161 TYR A O 1
ATOM 1308 N N . SER A 1 162 ? 17.151 -8.812 -9.780 1.00 94.31 162 SER A N 1
ATOM 1309 C CA . SER A 1 162 ? 17.242 -10.162 -10.335 1.00 94.31 162 SER A CA 1
ATOM 1310 C C . SER A 1 162 ? 16.867 -11.152 -9.242 1.00 94.31 162 SER A C 1
ATOM 1312 O O . SER A 1 162 ? 17.515 -11.189 -8.189 1.00 94.31 162 SER A O 1
ATOM 1314 N N . MET A 1 163 ? 15.785 -11.902 -9.448 1.00 92.12 163 MET A N 1
ATOM 1315 C CA . MET A 1 163 ? 15.361 -12.947 -8.519 1.00 92.12 163 MET A CA 1
ATOM 1316 C C . MET A 1 163 ? 14.370 -13.915 -9.163 1.00 92.12 163 MET A C 1
ATOM 1318 O O . MET A 1 163 ? 13.437 -13.500 -9.841 1.00 92.12 163 MET A O 1
ATOM 1322 N N . GLY A 1 164 ? 14.520 -15.214 -8.890 1.00 84.88 164 GLY A N 1
ATOM 1323 C CA . GLY A 1 164 ? 13.514 -16.216 -9.261 1.00 84.88 164 GLY A CA 1
ATOM 1324 C C . GLY A 1 164 ? 13.243 -16.300 -10.767 1.00 84.88 164 GLY A C 1
ATOM 1325 O O . GLY A 1 164 ? 12.100 -16.502 -11.160 1.00 84.88 164 GLY A O 1
ATOM 1326 N N . GLY A 1 165 ? 14.273 -16.097 -11.596 1.00 88.25 165 GLY A N 1
ATOM 1327 C CA . GLY A 1 165 ? 14.153 -16.091 -13.059 1.00 88.25 165 GLY A CA 1
ATOM 1328 C C . GLY A 1 165 ? 13.608 -14.789 -13.655 1.00 88.25 165 GLY A C 1
ATOM 1329 O O . GLY A 1 165 ? 13.435 -14.712 -14.867 1.00 88.25 165 GLY A O 1
ATOM 1330 N N . TRP A 1 166 ? 13.358 -13.771 -12.830 1.00 93.88 166 TRP A N 1
ATOM 1331 C CA . TRP A 1 166 ? 12.986 -12.433 -13.271 1.00 93.88 166 TRP A CA 1
ATOM 1332 C C . TRP A 1 166 ? 14.180 -11.493 -13.171 1.00 93.88 166 TRP A C 1
ATOM 1334 O O . TRP A 1 166 ? 14.574 -11.106 -12.071 1.00 93.88 166 TRP A O 1
ATOM 1344 N N . ASP A 1 167 ? 14.711 -11.114 -14.329 1.00 96.25 167 ASP A N 1
ATOM 1345 C CA . ASP A 1 167 ? 15.733 -10.086 -14.487 1.00 96.25 167 ASP A CA 1
ATOM 1346 C C . ASP A 1 167 ? 15.048 -8.839 -15.049 1.00 96.25 167 ASP A C 1
ATOM 1348 O O . ASP A 1 167 ? 14.675 -8.814 -16.218 1.00 96.25 167 ASP A O 1
ATOM 1352 N N . ILE A 1 168 ? 14.809 -7.819 -14.220 1.00 97.62 168 ILE A N 1
ATOM 1353 C CA . ILE A 1 168 ? 14.069 -6.606 -14.615 1.00 97.62 168 ILE A CA 1
ATOM 1354 C C . ILE A 1 168 ? 14.924 -5.366 -14.355 1.00 97.62 168 ILE A C 1
ATOM 1356 O O . ILE A 1 168 ? 15.512 -5.224 -13.284 1.00 97.62 168 ILE A O 1
ATOM 1360 N N . GLY A 1 169 ? 14.919 -4.426 -15.299 1.00 96.88 169 GLY A N 1
ATOM 1361 C CA . GLY A 1 169 ? 15.596 -3.137 -15.212 1.00 96.88 169 GLY A CA 1
ATOM 1362 C C . GLY A 1 169 ? 17.088 -3.232 -15.509 1.00 96.88 169 GLY A C 1
ATOM 1363 O O . GLY A 1 169 ? 17.512 -3.974 -16.391 1.00 96.88 169 GLY A O 1
ATOM 1364 N N . ASN A 1 170 ? 17.882 -2.464 -14.767 1.00 95.69 170 ASN A N 1
ATOM 1365 C CA . ASN A 1 170 ? 19.329 -2.321 -14.918 1.00 95.69 170 ASN A CA 1
ATOM 1366 C C . ASN A 1 170 ? 20.087 -3.550 -14.386 1.00 95.69 170 ASN A C 1
ATOM 1368 O O . ASN A 1 170 ? 20.904 -3.461 -13.470 1.00 95.69 170 ASN A O 1
ATOM 1372 N N . VAL A 1 171 ? 19.796 -4.706 -14.970 1.00 93.44 171 VAL A N 1
ATOM 1373 C CA . VAL A 1 171 ? 20.494 -5.977 -14.784 1.00 93.44 171 VAL A CA 1
ATOM 1374 C C . VAL A 1 171 ? 20.884 -6.518 -16.163 1.00 93.44 171 VAL A C 1
ATOM 1376 O O . VAL A 1 171 ? 20.261 -6.184 -17.170 1.00 93.44 171 VAL A O 1
ATOM 1379 N N . SER A 1 172 ? 21.955 -7.308 -16.243 1.00 92.75 172 SER A N 1
ATOM 1380 C CA . SER A 1 172 ? 22.467 -7.800 -17.530 1.00 92.75 172 SER A CA 1
ATOM 1381 C C . SER A 1 172 ? 21.430 -8.681 -18.232 1.00 92.75 172 SER A C 1
ATOM 1383 O O . SER A 1 172 ? 21.042 -9.706 -17.686 1.00 92.75 172 SER A O 1
ATOM 1385 N N . GLY A 1 173 ? 20.985 -8.284 -19.429 1.00 92.25 173 GLY A N 1
ATOM 1386 C CA . GLY A 1 173 ? 19.913 -8.979 -20.157 1.00 92.25 173 GLY A CA 1
ATOM 1387 C C . GLY A 1 173 ? 18.506 -8.760 -19.584 1.00 92.25 173 GLY A C 1
ATOM 1388 O O . GLY A 1 173 ? 17.579 -9.461 -19.980 1.00 92.25 173 GLY A O 1
ATOM 1389 N N . GLY A 1 174 ? 18.344 -7.802 -18.666 1.00 95.06 174 GLY A N 1
ATOM 1390 C CA . GLY A 1 174 ? 17.084 -7.534 -17.987 1.00 95.06 174 GLY A CA 1
ATOM 1391 C C . GLY A 1 174 ? 15.983 -6.998 -18.898 1.00 95.06 174 GLY A C 1
ATOM 1392 O O . GLY A 1 174 ? 16.221 -6.245 -19.843 1.00 95.06 174 GLY A O 1
ATOM 1393 N N . LEU A 1 175 ? 14.747 -7.352 -18.560 1.00 97.12 175 LEU A N 1
ATOM 1394 C CA . LEU A 1 175 ? 13.540 -6.802 -19.157 1.00 97.12 175 LEU A CA 1
ATOM 1395 C C . LEU A 1 175 ? 13.464 -5.289 -18.871 1.00 97.12 175 LEU A C 1
ATOM 1397 O O . LEU A 1 175 ? 13.594 -4.881 -17.713 1.00 97.12 175 LEU A O 1
ATOM 1401 N N . PRO A 1 176 ? 13.235 -4.433 -19.880 1.00 97.69 176 PRO A N 1
ATOM 1402 C CA . PRO A 1 176 ? 13.301 -2.984 -19.709 1.00 97.69 176 PRO A CA 1
ATOM 1403 C C . PRO A 1 176 ? 12.161 -2.442 -18.836 1.00 97.69 176 PRO A C 1
ATOM 1405 O O . PRO A 1 176 ? 11.056 -2.986 -18.818 1.00 97.69 176 PRO A O 1
ATOM 1408 N N . ILE A 1 177 ? 12.410 -1.327 -18.145 1.00 98.38 177 ILE A N 1
ATOM 1409 C CA . ILE A 1 177 ? 11.384 -0.570 -17.414 1.00 98.38 177 ILE A CA 1
ATOM 1410 C C . ILE A 1 177 ? 11.077 0.697 -18.213 1.00 98.38 177 ILE A C 1
ATOM 1412 O O . ILE A 1 177 ? 11.858 1.644 -18.213 1.00 98.38 177 ILE A O 1
ATOM 1416 N N . ASN A 1 178 ? 9.927 0.711 -18.880 1.00 98.12 178 ASN A N 1
ATOM 1417 C CA . ASN A 1 178 ? 9.455 1.835 -19.690 1.00 98.12 178 ASN A CA 1
ATOM 1418 C C . ASN A 1 178 ? 8.637 2.829 -18.859 1.00 98.12 178 ASN A C 1
ATOM 1420 O O . ASN A 1 178 ? 8.612 4.023 -19.148 1.00 98.12 178 ASN A O 1
ATOM 1424 N N . SER A 1 179 ? 7.945 2.338 -17.831 1.00 98.38 179 SER A N 1
ATOM 1425 C CA . SER A 1 179 ? 7.182 3.163 -16.901 1.00 98.38 179 SER A CA 1
ATOM 1426 C C . SER A 1 179 ? 7.042 2.481 -15.544 1.00 98.38 179 SER A C 1
ATOM 1428 O O . SER A 1 179 ? 7.301 1.282 -15.386 1.00 98.38 179 SER A O 1
ATOM 1430 N N . LYS A 1 180 ? 6.652 3.270 -14.541 1.00 98.81 180 LYS A N 1
ATOM 1431 C CA . LYS A 1 180 ? 6.447 2.809 -13.170 1.00 98.81 180 LYS A CA 1
ATOM 1432 C C . LYS A 1 180 ? 5.061 3.196 -12.690 1.00 98.81 180 LYS A C 1
ATOM 1434 O O . LYS A 1 180 ? 4.636 4.334 -12.895 1.00 98.81 180 LYS A O 1
ATOM 1439 N N . ARG A 1 181 ? 4.377 2.267 -12.025 1.00 98.75 181 ARG A N 1
ATOM 1440 C CA . ARG A 1 181 ? 3.042 2.491 -11.462 1.00 98.75 181 ARG A CA 1
ATOM 1441 C C . ARG A 1 181 ? 2.984 2.022 -10.012 1.00 98.75 181 ARG A C 1
ATOM 1443 O O . ARG A 1 181 ? 3.450 0.935 -9.688 1.00 98.75 181 ARG A O 1
ATOM 1450 N N . LEU A 1 182 ? 2.428 2.851 -9.141 1.00 98.88 182 LEU A N 1
ATOM 1451 C CA . LEU A 1 182 ? 2.070 2.492 -7.777 1.00 98.88 182 LEU A CA 1
ATOM 1452 C C . LEU A 1 182 ? 0.559 2.260 -7.748 1.00 98.88 182 LEU A C 1
ATOM 1454 O O . LEU A 1 182 ? -0.203 3.218 -7.837 1.00 98.88 182 LEU A O 1
ATOM 1458 N N . ASP A 1 183 ? 0.146 1.000 -7.637 1.00 98.75 183 ASP A N 1
ATOM 1459 C CA . ASP A 1 183 ? -1.249 0.604 -7.451 1.00 98.75 183 ASP A CA 1
ATOM 1460 C C . ASP A 1 183 ? -1.542 0.596 -5.939 1.00 98.75 183 ASP A C 1
ATOM 1462 O O . ASP A 1 183 ? -1.149 -0.319 -5.208 1.00 98.75 183 ASP A O 1
ATOM 1466 N N . LEU A 1 184 ? -2.176 1.665 -5.450 1.00 98.56 184 LEU A N 1
ATOM 1467 C CA . LEU A 1 184 ? -2.503 1.856 -4.039 1.00 98.56 184 LEU A CA 1
ATOM 1468 C C . LEU A 1 184 ? -3.954 1.445 -3.764 1.00 98.56 184 LEU A C 1
ATOM 1470 O O . LEU A 1 184 ? -4.889 2.179 -4.087 1.00 98.56 184 LEU A O 1
ATOM 1474 N N . ALA A 1 185 ? -4.128 0.300 -3.112 1.00 98.19 185 ALA A N 1
ATOM 1475 C CA . ALA A 1 185 ? -5.411 -0.153 -2.595 1.00 98.19 185 ALA A CA 1
ATOM 1476 C C . ALA A 1 185 ? -5.761 0.565 -1.281 1.00 98.19 185 ALA A C 1
ATOM 1478 O O . ALA A 1 185 ? -4.928 0.622 -0.367 1.00 98.19 185 ALA A O 1
ATOM 1479 N N . ILE A 1 186 ? -6.992 1.073 -1.181 1.00 96.38 186 ILE A N 1
ATOM 1480 C CA . ILE A 1 186 ? -7.574 1.720 0.009 1.00 96.38 186 ILE A CA 1
ATOM 1481 C C . ILE A 1 186 ? -9.031 1.253 0.211 1.00 96.38 186 ILE A C 1
ATOM 1483 O O . ILE A 1 186 ? -9.692 0.949 -0.784 1.00 96.38 186 ILE A O 1
ATOM 1487 N N . PRO A 1 187 ? -9.557 1.205 1.453 1.00 93.12 187 PRO A N 1
ATOM 1488 C CA . PRO A 1 187 ? -10.899 0.666 1.726 1.00 93.12 187 PRO A CA 1
ATOM 1489 C C . PRO A 1 187 ? -12.029 1.510 1.120 1.00 93.12 187 PRO A C 1
ATOM 1491 O O . PRO A 1 187 ? -13.054 0.997 0.686 1.00 93.12 187 PRO A O 1
ATOM 1494 N N . HIS A 1 188 ? -11.833 2.824 1.075 1.00 92.56 188 HIS A N 1
ATOM 1495 C CA . HIS A 1 188 ? -12.732 3.822 0.502 1.00 92.56 188 HIS A CA 1
ATOM 1496 C C . HIS A 1 188 ? -11.926 5.104 0.252 1.00 92.56 188 HIS A C 1
ATOM 1498 O O . HIS A 1 188 ? -10.731 5.171 0.533 1.00 92.56 188 HIS A O 1
ATOM 1504 N N . THR A 1 189 ? -12.569 6.150 -0.263 1.00 89.69 189 THR A N 1
ATOM 1505 C CA . THR A 1 189 ? -11.911 7.403 -0.678 1.00 89.69 189 THR A CA 1
ATOM 1506 C C . THR A 1 189 ? -11.237 8.191 0.452 1.00 89.69 189 THR A C 1
ATOM 1508 O O . THR A 1 189 ? -10.430 9.075 0.176 1.00 89.69 189 THR A O 1
ATOM 1511 N N . GLY A 1 190 ? -11.563 7.902 1.714 1.00 91.50 190 GLY A N 1
ATOM 1512 C CA . GLY A 1 190 ? -11.158 8.699 2.876 1.00 91.50 190 GLY A CA 1
ATOM 1513 C C . GLY A 1 190 ? -11.909 10.032 3.015 1.00 91.50 190 GLY A C 1
ATOM 1514 O O . GLY A 1 190 ? -12.867 10.320 2.294 1.00 91.50 190 GLY A O 1
ATOM 1515 N N . THR A 1 191 ? -11.473 10.845 3.979 1.00 94.50 191 THR A N 1
ATOM 1516 C CA . THR A 1 191 ? -12.011 12.188 4.270 1.00 94.50 191 THR A CA 1
ATOM 1517 C C . THR A 1 191 ? -11.541 13.240 3.250 1.00 94.50 191 THR A C 1
ATOM 1519 O O . THR A 1 191 ? -10.506 13.042 2.608 1.00 94.50 191 THR A O 1
ATOM 1522 N N . PRO A 1 192 ? -12.2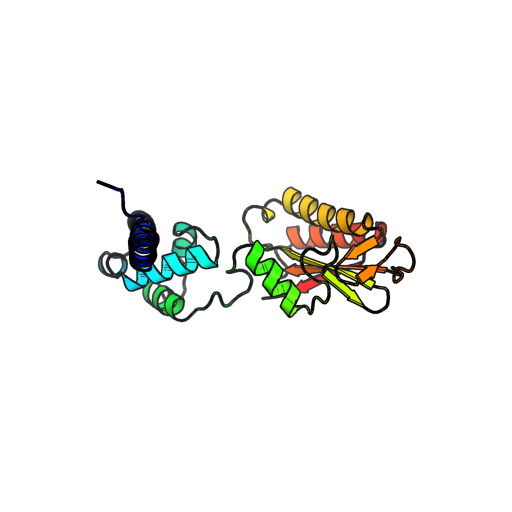00 14.414 3.132 1.00 97.62 192 PRO A N 1
ATOM 1523 C CA . PRO A 1 192 ? -11.774 15.472 2.205 1.00 97.62 192 PRO A CA 1
ATOM 1524 C C . PRO A 1 192 ? -10.309 15.904 2.374 1.00 97.62 192 PRO A C 1
ATOM 1526 O O . PRO A 1 192 ? -9.604 16.135 1.392 1.00 97.62 192 PRO A O 1
ATOM 1529 N N . THR A 1 193 ? -9.818 15.956 3.614 1.00 97.19 193 THR A N 1
ATOM 1530 C CA . THR A 1 193 ? -8.419 16.300 3.907 1.00 97.19 193 THR A CA 1
ATOM 1531 C C . THR A 1 193 ? -7.453 15.210 3.441 1.00 97.19 193 THR A C 1
ATOM 1533 O O . THR A 1 193 ? -6.381 15.516 2.921 1.00 97.19 193 THR A O 1
ATOM 1536 N N . GLN A 1 194 ? -7.821 13.934 3.589 1.00 97.75 194 GLN A N 1
ATOM 1537 C CA . GLN A 1 194 ? -7.020 12.821 3.071 1.00 97.75 194 GLN A CA 1
ATOM 1538 C C . GLN A 1 194 ? -7.022 12.804 1.537 1.00 97.75 194 GLN A C 1
ATOM 1540 O O . GLN A 1 194 ? -5.964 12.626 0.940 1.00 97.75 194 GLN A O 1
ATOM 1545 N N . VAL A 1 195 ? -8.164 13.080 0.897 1.00 98.06 195 VAL A N 1
ATOM 1546 C CA . VAL A 1 195 ? -8.272 13.206 -0.567 1.00 98.06 195 VAL A CA 1
ATOM 1547 C C . VAL A 1 195 ? -7.363 14.316 -1.097 1.00 98.06 195 VAL A C 1
ATOM 1549 O O . VAL A 1 195 ? -6.639 14.095 -2.066 1.00 98.06 195 VAL A O 1
ATOM 1552 N N . ALA A 1 196 ? -7.326 15.484 -0.447 1.00 98.19 196 ALA A N 1
ATOM 1553 C CA . ALA A 1 196 ? -6.421 16.569 -0.838 1.00 98.19 196 ALA A CA 1
ATOM 1554 C C . ALA A 1 196 ? -4.946 16.125 -0.810 1.00 98.19 196 ALA A C 1
ATOM 1556 O O . ALA A 1 196 ? -4.199 16.368 -1.754 1.00 98.19 196 ALA A O 1
ATOM 1557 N N . VAL A 1 197 ? -4.542 15.391 0.230 1.00 98.31 197 VAL A N 1
ATOM 1558 C CA . VAL A 1 197 ? -3.179 14.847 0.359 1.00 98.31 197 VAL A CA 1
ATOM 1559 C C . VAL A 1 197 ? -2.888 13.788 -0.700 1.00 98.31 197 VAL A C 1
ATOM 1561 O O . VAL A 1 197 ? -1.780 13.743 -1.229 1.00 98.31 197 VAL A O 1
ATOM 1564 N N . ILE A 1 198 ? -3.859 12.934 -1.022 1.00 98.06 198 ILE A N 1
ATOM 1565 C CA . ILE A 1 198 ? -3.720 11.939 -2.088 1.00 98.06 198 ILE A CA 1
ATOM 1566 C C . ILE A 1 198 ? -3.527 12.642 -3.439 1.00 98.06 198 ILE A C 1
ATOM 1568 O O . ILE A 1 198 ? -2.615 12.275 -4.175 1.00 98.06 198 ILE A O 1
ATOM 1572 N N . ASN A 1 199 ? -4.287 13.701 -3.730 1.00 98.50 199 ASN A N 1
ATOM 1573 C CA . ASN A 1 199 ? -4.135 14.490 -4.959 1.00 98.50 199 ASN A CA 1
ATOM 1574 C C . ASN A 1 199 ? -2.765 15.188 -5.050 1.00 98.50 199 ASN A C 1
ATOM 1576 O O . ASN A 1 199 ? -2.121 15.159 -6.105 1.00 98.50 199 ASN A O 1
ATOM 1580 N N . ASP A 1 200 ? -2.268 15.740 -3.939 1.00 98.50 200 ASP A N 1
ATOM 1581 C CA . ASP A 1 200 ? -0.898 16.262 -3.856 1.00 98.50 200 ASP A CA 1
ATOM 1582 C C . ASP A 1 200 ? 0.134 15.170 -4.186 1.00 98.50 200 ASP A C 1
ATOM 1584 O O . ASP A 1 200 ? 1.124 15.420 -4.876 1.00 98.50 200 ASP A O 1
ATOM 1588 N N . MET A 1 201 ? -0.086 13.943 -3.705 1.00 98.69 201 MET A N 1
ATOM 1589 C CA . MET A 1 201 ? 0.813 12.811 -3.943 1.00 98.69 201 MET A CA 1
ATOM 1590 C C . MET A 1 201 ? 0.705 12.233 -5.353 1.00 98.69 201 MET A C 1
ATOM 1592 O O . MET A 1 201 ? 1.719 11.773 -5.870 1.00 98.69 201 MET A O 1
ATOM 1596 N N . ILE A 1 202 ? -0.449 12.323 -6.017 1.00 98.69 202 ILE A N 1
ATOM 1597 C CA . ILE A 1 202 ? -0.580 12.022 -7.451 1.00 98.69 202 ILE A CA 1
ATOM 1598 C C . ILE A 1 202 ? 0.288 12.994 -8.261 1.00 98.69 202 ILE A C 1
ATOM 1600 O O . ILE A 1 202 ? 1.072 12.569 -9.110 1.00 98.69 202 ILE A O 1
ATOM 1604 N N . THR A 1 203 ? 0.227 14.290 -7.937 1.00 98.69 203 THR A N 1
ATOM 1605 C CA . THR A 1 203 ? 1.062 15.320 -8.579 1.00 98.69 203 THR A CA 1
ATOM 1606 C C . THR A 1 203 ? 2.551 15.078 -8.308 1.00 98.69 203 THR A C 1
ATOM 1608 O O . THR A 1 203 ? 3.379 15.136 -9.219 1.00 98.69 203 THR A O 1
ATOM 1611 N N . TYR A 1 204 ? 2.904 14.747 -7.062 1.00 98.81 204 TYR A N 1
ATOM 1612 C CA . TYR A 1 204 ? 4.278 14.413 -6.689 1.00 98.81 204 TYR A CA 1
ATOM 1613 C C . TYR A 1 204 ? 4.799 13.170 -7.425 1.00 98.81 204 TYR A C 1
ATOM 1615 O O . TYR A 1 204 ? 5.905 13.205 -7.964 1.00 98.81 204 TYR A O 1
ATOM 1623 N N . ALA A 1 205 ? 4.004 12.100 -7.495 1.00 98.81 205 ALA A N 1
ATOM 1624 C CA . ALA A 1 205 ? 4.352 10.877 -8.211 1.00 98.81 205 ALA A CA 1
ATOM 1625 C C . ALA A 1 205 ? 4.619 11.163 -9.692 1.00 98.81 205 ALA A C 1
ATOM 1627 O O . ALA A 1 205 ? 5.661 10.760 -10.214 1.00 98.81 205 ALA A O 1
ATOM 1628 N N . ALA A 1 206 ? 3.754 11.953 -10.337 1.00 98.56 206 ALA A N 1
ATOM 1629 C CA . ALA A 1 206 ? 3.943 12.360 -11.725 1.00 98.56 206 ALA A CA 1
ATOM 1630 C C . ALA A 1 206 ? 5.272 13.114 -11.922 1.00 98.56 206 ALA A C 1
ATOM 1632 O O . ALA A 1 206 ? 6.028 12.786 -12.834 1.00 98.56 206 ALA A O 1
ATOM 1633 N N . SER A 1 207 ? 5.632 14.032 -11.011 1.00 98.56 207 SER A N 1
ATOM 1634 C CA . SER A 1 207 ? 6.940 14.721 -11.039 1.00 98.56 207 SER A CA 1
ATOM 1635 C C . SER A 1 207 ? 8.148 13.780 -10.892 1.00 98.56 207 SER A C 1
ATOM 1637 O O . SER A 1 207 ? 9.270 14.129 -11.257 1.00 98.56 207 SER A O 1
ATOM 1639 N N . LYS A 1 208 ? 7.920 12.572 -10.366 1.00 98.50 208 LYS A N 1
ATOM 1640 C CA . LYS A 1 208 ? 8.901 11.498 -10.179 1.00 98.50 208 LYS A CA 1
ATOM 1641 C C . LYS A 1 208 ? 8.835 10.423 -11.268 1.00 98.50 208 LYS A C 1
ATOM 1643 O O . LYS A 1 208 ? 9.508 9.401 -11.139 1.00 98.50 208 LYS A O 1
ATOM 1648 N N . ASN A 1 209 ? 8.075 10.646 -12.344 1.00 98.25 209 ASN A N 1
ATOM 1649 C CA . ASN A 1 209 ? 7.817 9.660 -13.400 1.00 98.25 209 ASN A CA 1
ATOM 1650 C C . ASN A 1 209 ? 7.217 8.346 -12.858 1.00 98.25 209 ASN A C 1
ATOM 1652 O O . ASN A 1 209 ? 7.504 7.258 -13.358 1.00 98.25 209 ASN A O 1
ATOM 1656 N N . VAL A 1 210 ? 6.393 8.452 -11.813 1.00 98.81 210 VAL A N 1
ATOM 1657 C CA . VAL A 1 210 ? 5.611 7.356 -11.236 1.00 98.81 210 VAL A CA 1
ATOM 1658 C C . VAL A 1 210 ? 4.132 7.680 -11.422 1.00 98.81 210 VAL A C 1
ATOM 1660 O O . VAL A 1 210 ? 3.667 8.749 -11.043 1.00 98.81 210 VAL A O 1
ATOM 1663 N N . ASN A 1 211 ? 3.364 6.752 -11.981 1.00 98.62 211 ASN A N 1
ATOM 1664 C CA . ASN A 1 211 ? 1.911 6.867 -12.016 1.00 98.62 211 ASN A CA 1
ATOM 1665 C C . ASN A 1 211 ? 1.333 6.326 -10.697 1.00 98.62 211 ASN A C 1
ATOM 1667 O O . ASN A 1 211 ? 1.479 5.140 -10.416 1.00 98.62 211 ASN A O 1
ATOM 1671 N N . LEU A 1 212 ? 0.714 7.179 -9.878 1.00 98.69 212 LEU A N 1
ATOM 1672 C CA . LEU A 1 212 ? -0.036 6.737 -8.700 1.00 98.69 212 LEU A CA 1
ATOM 1673 C C . LEU A 1 212 ? -1.490 6.469 -9.098 1.00 98.69 212 LEU A C 1
ATOM 1675 O O . LEU A 1 212 ? -2.234 7.398 -9.406 1.00 98.69 212 LEU A O 1
ATOM 1679 N N . ASN A 1 213 ? -1.882 5.202 -9.039 1.00 98.50 213 ASN A N 1
ATOM 1680 C CA . ASN A 1 213 ? -3.224 4.727 -9.321 1.00 98.50 213 ASN A CA 1
ATOM 1681 C C . ASN A 1 213 ? -3.920 4.333 -8.010 1.00 98.50 213 ASN A C 1
ATOM 1683 O O . ASN A 1 213 ? -3.377 3.560 -7.221 1.00 98.50 213 ASN A O 1
ATOM 1687 N N . ILE A 1 214 ? -5.113 4.875 -7.772 1.00 98.12 214 ILE A N 1
ATOM 1688 C CA . ILE A 1 214 ? -5.900 4.606 -6.565 1.00 98.12 214 ILE A CA 1
ATOM 1689 C C . ILE A 1 214 ? -6.937 3.533 -6.879 1.00 98.12 214 ILE A C 1
ATOM 1691 O O . ILE A 1 214 ? -7.736 3.688 -7.800 1.00 98.12 214 ILE A O 1
ATOM 1695 N N . ILE A 1 215 ? -6.946 2.467 -6.085 1.00 97.25 215 ILE A N 1
ATOM 1696 C CA . ILE A 1 215 ? -7.884 1.354 -6.217 1.00 97.25 215 ILE A CA 1
ATOM 1697 C C . ILE A 1 215 ? -8.738 1.320 -4.954 1.00 97.25 215 ILE A C 1
ATOM 1699 O O . ILE A 1 215 ? -8.231 1.059 -3.863 1.00 97.25 215 ILE A O 1
ATOM 1703 N N . ILE A 1 216 ? -10.038 1.580 -5.098 1.00 94.19 216 ILE A N 1
ATOM 1704 C CA . ILE A 1 216 ? -10.982 1.293 -4.017 1.00 94.19 216 ILE A CA 1
ATOM 1705 C C . ILE A 1 216 ? -11.142 -0.220 -3.949 1.00 94.19 216 ILE A C 1
ATOM 1707 O O . ILE A 1 216 ? -11.586 -0.850 -4.908 1.00 94.19 216 ILE A O 1
ATOM 1711 N N . PHE A 1 217 ? -10.734 -0.787 -2.826 1.00 90.19 217 PHE A N 1
ATOM 1712 C CA . PHE A 1 217 ? -10.714 -2.217 -2.592 1.00 90.19 217 PHE A CA 1
ATOM 1713 C C . PHE A 1 217 ? -11.431 -2.447 -1.260 1.00 90.19 217 PHE A C 1
ATOM 1715 O O . PHE A 1 217 ? -10.800 -2.179 -0.250 1.00 90.19 217 PHE A O 1
ATOM 1722 N N . PRO A 1 218 ? -12.723 -2.815 -1.229 1.00 76.44 218 PRO A N 1
ATOM 1723 C CA . PRO A 1 218 ? -13.517 -2.893 0.005 1.00 76.44 218 PRO A CA 1
ATOM 1724 C C . PRO A 1 218 ? -13.175 -4.089 0.909 1.00 76.44 218 PRO A C 1
ATOM 1726 O O . PRO A 1 218 ? -12.510 -5.038 0.438 1.00 76.44 218 PRO A O 1
#

Radius of gyration: 22.43 Å; chains: 1; bounding box: 51×57×56 Å

Foldseek 3Di:
DDDDDPPDPVVVVVCVVVVQVVQLVQLLVLCVVLPDDPVCSPDSLLSSLLSVLCVFQVPGSNVLSVVLPPDPVHNVVSSVVSVVDPVPALNSGYQVSSFVVQLVVVPFDDDPPWPLFRHDDPQEGEGEHEDECPDPQNVPVVSLLVVLVVNLVSQLPDQWDDDDNAGDHPDVVHDHRPAYEYEYEYQDCHDPSNVVSVVVSCVVSVVSRYHYHYDNGD